Protein AF-A0A7S2PDM2-F1 (afdb_monomer_lite)

InterPro domains:
  IPR005599 GPI mannosyltransferase [PF03901] (1-152)
  IPR005599 GPI mannosyltransferase [PTHR22760] (1-201)

Organism: NCBI:txid267567

Sequence (305 aa):
VVPWNAFRYNSKATNLAEHGLHPRITHALVNMPMMFGPLSLVGYFSCIETRKEYASSSAEACFRRVLCQSTIITGLVVLSCAPHQEPRFILPCIVPLVFLYGQRVVGMDNKQPNLKKRAILTTLWVVFNSILYLFFGWLHQGGLIPSLLHLPLPVNSQEASPEIVIYYKTYMPPTFLIRGRSLENMACNANDERRRVSCERGISLACDNPIIIDLQGSEVDDLLEVLHERLPCHHRNEQSVLLITPAPVMISLSEKNWREYKFLSVHGHRTHVSTEDWPVFNGTFRSFFDQLELVTYHVSCTAEV

Secondary structure (DSSP, 8-state):
-HHHHHHHHHT-HHHHGGG----TTHIIIIIHHHHHTHHHHHHHHHHHSHHHHHTTS-HHHHHHHHHHHHHHHHHHHHHHTSS---GGGGGGGHHHHIIIIIHHHTT--TT---HHHHHHHHHHHHHHHHHHIIIIIIIITTTHHHHHHTSPPTTS-SS---SEEEE-SSPPP-THHHHTHHHHHHTT-TT-GGGGGGTSS---------EEEE-TT--HHHHHHHHHHHS-TTS-----EEEEEEHHHHHHHHHS--SSEEEEEEEEEES---SSSPPP--S-HHHHHHTSEEEEEEEEE-TT-

pLDDT: mean 81.11, std 16.73, range [31.47, 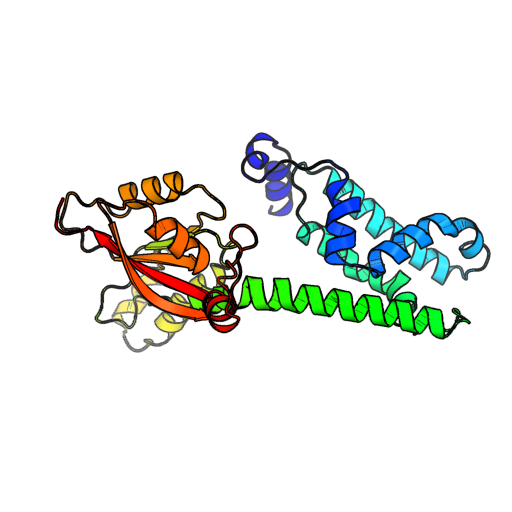97.12]

Structure (mmCIF, N/CA/C/O backbone):
data_AF-A0A7S2PDM2-F1
#
_entry.id   AF-A0A7S2PDM2-F1
#
loop_
_atom_site.group_PDB
_atom_site.id
_atom_site.type_symbol
_atom_site.label_atom_id
_atom_site.label_alt_id
_atom_site.label_comp_id
_atom_site.label_asym_id
_atom_site.label_entity_id
_atom_site.label_seq_id
_atom_site.pdbx_PDB_ins_code
_atom_site.Cartn_x
_atom_site.Cartn_y
_atom_site.Cartn_z
_atom_site.occupancy
_atom_site.B_iso_or_equiv
_atom_site.auth_seq_id
_atom_site.auth_comp_id
_atom_site.auth_asym_id
_atom_site.auth_atom_id
_atom_site.pdbx_PDB_model_num
ATOM 1 N N . VAL A 1 1 ? 9.504 -27.999 3.344 1.00 77.12 1 VAL A N 1
ATOM 2 C CA . VAL A 1 1 ? 10.421 -26.845 3.146 1.00 77.12 1 VAL A CA 1
ATOM 3 C C . VAL A 1 1 ? 9.586 -25.629 2.758 1.00 77.12 1 VAL A C 1
ATOM 5 O O . VAL A 1 1 ? 8.593 -25.810 2.061 1.00 77.12 1 VAL A O 1
ATOM 8 N N . VAL A 1 2 ? 9.943 -24.425 3.216 1.00 78.94 2 VAL A N 1
ATOM 9 C CA . VAL A 1 2 ? 9.121 -23.197 3.108 1.00 78.94 2 VAL A CA 1
ATOM 10 C C . VAL A 1 2 ? 8.567 -22.914 1.695 1.00 78.94 2 VAL A C 1
ATOM 12 O O . VAL A 1 2 ? 7.356 -22.708 1.595 1.00 78.94 2 VAL A O 1
ATOM 15 N N . PRO A 1 3 ? 9.348 -22.995 0.593 1.00 77.38 3 PRO A N 1
ATOM 16 C CA . PRO A 1 3 ? 8.824 -22.705 -0.748 1.00 77.38 3 PRO A CA 1
ATOM 17 C C . PRO A 1 3 ? 7.713 -23.666 -1.195 1.00 77.38 3 PRO A C 1
ATOM 19 O O . PRO A 1 3 ? 6.749 -23.253 -1.831 1.00 77.38 3 PRO A O 1
ATOM 22 N N . TRP A 1 4 ? 7.806 -24.946 -0.816 1.00 80.12 4 TRP A N 1
ATOM 23 C CA . TRP A 1 4 ? 6.785 -25.946 -1.143 1.00 80.12 4 TRP A CA 1
ATOM 24 C C . TRP A 1 4 ? 5.475 -25.704 -0.389 1.00 80.12 4 TRP A C 1
ATOM 26 O O . TRP A 1 4 ? 4.394 -25.842 -0.957 1.00 80.12 4 TRP A O 1
ATOM 36 N N . ASN A 1 5 ? 5.566 -25.296 0.880 1.00 83.12 5 ASN A N 1
ATOM 37 C CA . ASN A 1 5 ? 4.388 -24.970 1.682 1.00 83.12 5 ASN A CA 1
ATOM 38 C C . ASN A 1 5 ? 3.680 -23.730 1.123 1.00 83.12 5 ASN A C 1
ATOM 40 O O . ASN A 1 5 ? 2.460 -23.749 0.972 1.00 83.12 5 ASN A O 1
ATOM 44 N N . ALA A 1 6 ? 4.445 -22.704 0.734 1.00 77.75 6 ALA A N 1
ATOM 45 C CA . ALA A 1 6 ? 3.909 -21.519 0.072 1.00 77.75 6 ALA A CA 1
ATOM 46 C C . ALA A 1 6 ? 3.224 -21.878 -1.257 1.00 77.75 6 ALA A C 1
ATOM 48 O O . ALA A 1 6 ? 2.093 -21.458 -1.488 1.00 77.75 6 ALA A O 1
ATOM 49 N N . PHE A 1 7 ? 3.849 -22.707 -2.100 1.00 77.75 7 PHE A N 1
ATOM 50 C CA . PHE A 1 7 ? 3.245 -23.148 -3.361 1.00 77.75 7 PHE A CA 1
ATOM 51 C C . PHE A 1 7 ? 1.945 -23.937 -3.146 1.00 77.75 7 PHE A C 1
ATOM 53 O O . PHE A 1 7 ? 0.933 -23.643 -3.776 1.00 77.75 7 PHE A O 1
ATOM 60 N N . ARG A 1 8 ? 1.941 -24.917 -2.231 1.00 81.00 8 ARG A N 1
ATOM 61 C CA . ARG A 1 8 ? 0.758 -25.744 -1.937 1.00 81.00 8 ARG A CA 1
ATOM 62 C C . ARG A 1 8 ? -0.394 -24.933 -1.342 1.00 81.00 8 ARG A C 1
ATOM 64 O O . ARG A 1 8 ? -1.549 -25.267 -1.589 1.00 81.00 8 ARG A O 1
ATOM 71 N N . TYR A 1 9 ? -0.083 -23.909 -0.550 1.00 76.25 9 TYR A N 1
ATOM 72 C CA . TYR A 1 9 ? -1.081 -22.990 -0.013 1.00 76.25 9 TYR A CA 1
ATOM 73 C C . TYR A 1 9 ? -1.674 -22.113 -1.124 1.00 76.25 9 TYR A C 1
ATOM 75 O O . TYR A 1 9 ? -2.892 -22.045 -1.256 1.00 76.25 9 TYR A O 1
ATOM 83 N N . ASN A 1 10 ? -0.820 -21.528 -1.974 1.00 71.81 10 ASN A N 1
ATOM 84 C CA . ASN A 1 10 ? -1.229 -20.591 -3.026 1.00 71.81 10 ASN A CA 1
ATOM 85 C C . ASN A 1 10 ? -1.864 -21.242 -4.267 1.00 71.81 10 ASN A C 1
ATOM 87 O O . ASN A 1 10 ? -2.485 -20.551 -5.073 1.00 71.81 10 ASN A O 1
ATOM 91 N N . SER A 1 11 ? -1.731 -22.559 -4.447 1.00 72.62 11 SER A N 1
ATOM 92 C CA . SER A 1 11 ? -2.338 -23.276 -5.577 1.00 72.62 11 SER A CA 1
ATOM 93 C C . SER A 1 11 ? -3.814 -23.628 -5.371 1.00 72.62 11 SER A C 1
ATOM 95 O O . SER A 1 11 ? -4.504 -23.945 -6.341 1.00 72.62 11 SER A O 1
ATOM 97 N N . LYS A 1 12 ? -4.324 -23.561 -4.135 1.00 76.69 12 LYS A N 1
ATOM 98 C CA . LYS A 1 12 ? -5.726 -23.859 -3.818 1.00 76.69 12 LYS A CA 1
ATOM 99 C C . LYS A 1 12 ? -6.563 -22.585 -3.815 1.00 76.69 12 LYS A C 1
ATOM 101 O O . LYS A 1 12 ? -6.450 -21.779 -2.901 1.00 76.69 12 LYS A O 1
ATOM 106 N N . ALA A 1 13 ? -7.464 -22.444 -4.787 1.00 70.75 13 ALA A N 1
ATOM 107 C CA . ALA A 1 13 ? -8.353 -21.283 -4.882 1.00 70.75 13 ALA A CA 1
ATOM 108 C C . ALA A 1 13 ? -9.232 -21.076 -3.631 1.00 70.75 13 ALA A C 1
ATOM 110 O O . ALA A 1 13 ? -9.521 -19.940 -3.281 1.00 70.75 13 ALA A O 1
ATOM 111 N N . THR A 1 14 ? -9.597 -22.149 -2.920 1.00 70.94 14 THR A N 1
ATOM 112 C CA . THR A 1 14 ? -10.371 -22.082 -1.667 1.00 70.94 14 THR A CA 1
ATOM 113 C C . THR A 1 14 ? -9.631 -21.353 -0.549 1.00 70.94 14 THR A C 1
ATOM 115 O O . THR A 1 14 ? -10.259 -20.634 0.207 1.00 70.94 14 THR A O 1
ATOM 118 N N . ASN A 1 15 ? -8.303 -21.486 -0.480 1.00 68.50 15 ASN A N 1
ATOM 119 C CA . ASN A 1 15 ? -7.477 -20.779 0.504 1.00 68.50 15 ASN A CA 1
ATOM 120 C C . ASN A 1 15 ? -7.300 -19.293 0.148 1.00 68.50 15 ASN A C 1
ATOM 122 O O . ASN A 1 15 ? -6.806 -18.516 0.953 1.00 68.50 15 ASN A O 1
ATOM 126 N N . LEU A 1 16 ? -7.594 -18.925 -1.102 1.00 64.25 16 LEU A N 1
ATOM 127 C CA . LEU A 1 16 ? -7.343 -17.598 -1.663 1.00 64.25 16 LEU A CA 1
ATOM 128 C C . LEU A 1 16 ? -8.625 -16.778 -1.799 1.00 64.25 16 LEU A C 1
ATOM 130 O O . LEU A 1 16 ? -8.548 -15.562 -1.921 1.00 64.25 16 LEU A O 1
ATOM 134 N N . ALA A 1 17 ? -9.793 -17.426 -1.766 1.00 61.41 17 ALA A N 1
ATOM 135 C CA . ALA A 1 17 ? -11.084 -16.749 -1.773 1.00 61.41 17 ALA A CA 1
ATOM 136 C C . ALA A 1 17 ? -11.224 -15.774 -0.589 1.00 61.41 17 ALA A C 1
ATOM 138 O O . ALA A 1 17 ? -11.808 -14.711 -0.759 1.00 61.41 17 ALA A O 1
ATOM 139 N N . GLU A 1 18 ? -10.605 -16.088 0.553 1.00 59.66 18 GLU A N 1
ATOM 140 C CA . GLU A 1 18 ? -10.541 -15.225 1.744 1.00 59.66 18 GLU A CA 1
ATOM 141 C C . GLU A 1 18 ? -9.656 -13.976 1.556 1.00 59.66 18 GLU A C 1
ATOM 143 O O . GLU A 1 18 ? -9.773 -13.022 2.314 1.00 59.66 18 GLU A O 1
ATOM 148 N N . HIS A 1 19 ? -8.782 -13.951 0.542 1.00 59.25 19 HIS A N 1
ATOM 149 C CA . HIS A 1 19 ? -7.823 -12.862 0.299 1.00 59.25 19 HIS A CA 1
ATOM 150 C C . HIS A 1 19 ? -8.114 -12.044 -0.973 1.00 59.25 19 HIS A C 1
ATOM 152 O O . HIS A 1 19 ? -7.389 -11.097 -1.276 1.00 59.25 19 HIS A O 1
ATOM 158 N N . GLY A 1 20 ? -9.180 -12.387 -1.702 1.00 65.81 20 GLY A N 1
ATOM 159 C CA . GLY A 1 20 ? -9.563 -11.750 -2.960 1.00 65.81 20 GLY A CA 1
ATOM 160 C C . GLY A 1 20 ? -8.978 -12.443 -4.196 1.00 65.81 20 GLY A C 1
ATOM 161 O O . GLY A 1 20 ? -7.827 -12.875 -4.240 1.00 65.81 20 GLY A O 1
ATOM 162 N N . LEU A 1 21 ? -9.795 -12.561 -5.245 1.00 77.31 21 LEU A N 1
ATOM 163 C CA . LEU A 1 21 ? -9.381 -13.110 -6.537 1.00 77.31 21 LEU A CA 1
ATOM 164 C C . LEU A 1 21 ? -9.158 -11.975 -7.532 1.00 77.31 21 LEU A C 1
ATOM 166 O O . LEU A 1 21 ? -10.031 -11.129 -7.728 1.00 77.31 21 LEU A O 1
ATOM 170 N N . HIS A 1 22 ? -8.013 -11.991 -8.211 1.00 81.75 22 HIS A N 1
ATOM 171 C CA . HIS A 1 22 ? -7.662 -10.954 -9.173 1.00 81.75 22 HIS A CA 1
ATOM 172 C C . HIS A 1 22 ? -7.564 -11.499 -10.604 1.00 81.75 22 HIS A C 1
ATOM 174 O O . HIS A 1 22 ? -7.130 -12.637 -10.822 1.00 81.75 22 HIS A O 1
ATOM 180 N N . PRO A 1 23 ? -7.915 -10.686 -11.619 1.00 89.75 23 PRO A N 1
ATOM 181 C CA . PRO A 1 23 ? -7.590 -10.994 -13.003 1.00 89.75 23 PRO A CA 1
ATOM 182 C C . PRO A 1 23 ? -6.094 -11.276 -13.176 1.00 89.75 23 PRO A C 1
ATOM 184 O O . PRO A 1 23 ? -5.246 -10.622 -12.576 1.00 89.75 23 PRO A O 1
ATOM 187 N N . ARG A 1 24 ? -5.746 -12.200 -14.079 1.00 88.88 24 ARG A N 1
ATOM 188 C CA . ARG A 1 24 ? -4.346 -12.612 -14.308 1.00 88.88 24 ARG A CA 1
ATOM 189 C C . ARG A 1 24 ? -3.427 -11.479 -14.772 1.00 88.88 24 ARG A C 1
ATOM 191 O O . ARG A 1 24 ? -2.213 -11.613 -14.711 1.00 88.88 24 ARG A O 1
ATOM 198 N N . ILE A 1 25 ? -4.009 -10.377 -15.228 1.00 92.50 25 ILE A N 1
ATOM 199 C CA . ILE A 1 25 ? -3.320 -9.190 -15.729 1.00 92.50 25 ILE A CA 1
ATOM 200 C C . ILE A 1 25 ? -3.015 -8.155 -14.636 1.00 92.50 25 ILE A C 1
ATOM 202 O O . ILE A 1 25 ? -2.319 -7.184 -14.932 1.00 92.50 25 ILE A O 1
ATOM 206 N N . THR A 1 26 ? -3.498 -8.332 -13.399 1.00 94.56 26 THR A N 1
ATOM 207 C CA . THR A 1 26 ? -3.372 -7.332 -12.321 1.00 94.56 26 THR A CA 1
ATOM 208 C C . THR A 1 26 ? -1.914 -7.003 -12.012 1.00 94.56 26 THR A C 1
ATOM 210 O O . THR A 1 26 ? -1.569 -5.824 -11.930 1.00 94.56 26 THR A O 1
ATOM 213 N N . HIS A 1 27 ? -1.017 -7.992 -11.964 1.00 95.00 27 HIS A N 1
ATOM 214 C CA . HIS A 1 27 ? 0.415 -7.731 -11.805 1.00 95.00 27 HIS A CA 1
ATOM 215 C C . HIS A 1 27 ? 0.970 -6.778 -12.872 1.00 95.00 27 HIS A C 1
ATOM 217 O O . HIS A 1 27 ? 1.706 -5.849 -12.544 1.00 95.00 27 HIS A O 1
ATOM 223 N N . ALA A 1 28 ? 0.610 -6.986 -14.140 1.00 94.31 28 ALA A N 1
ATOM 224 C CA . ALA A 1 28 ? 1.128 -6.198 -15.253 1.00 94.31 28 ALA A CA 1
ATOM 225 C C . ALA A 1 28 ? 0.461 -4.816 -15.364 1.00 94.31 28 ALA A C 1
ATOM 227 O O . ALA A 1 28 ? 1.141 -3.819 -15.594 1.00 94.31 28 ALA A O 1
ATOM 228 N N . LEU A 1 29 ? -0.8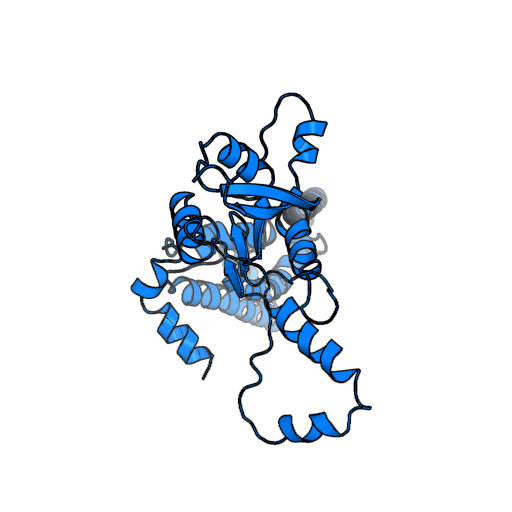60 -4.728 -15.213 1.00 95.12 29 LEU A N 1
ATOM 229 C CA . LEU A 1 29 ? -1.593 -3.490 -15.503 1.00 95.12 29 LEU A CA 1
ATOM 230 C C . LEU A 1 29 ? -1.838 -2.609 -14.280 1.00 95.12 29 LEU A C 1
ATOM 232 O O . LEU A 1 29 ? -1.995 -1.404 -14.443 1.00 95.12 29 LEU A O 1
ATOM 236 N N . VAL A 1 30 ? -1.853 -3.182 -13.077 1.00 95.00 30 VAL A N 1
ATOM 237 C CA . VAL A 1 30 ? -2.140 -2.448 -11.836 1.00 95.00 30 VAL A CA 1
ATOM 238 C C . VAL A 1 30 ? -0.889 -2.380 -10.971 1.00 95.00 30 VAL A C 1
ATOM 240 O O . VAL A 1 30 ? -0.373 -1.293 -10.712 1.00 95.00 30 VAL A O 1
ATOM 243 N N . ASN A 1 31 ? -0.338 -3.533 -10.585 1.00 95.69 31 ASN A N 1
ATOM 244 C CA . ASN A 1 31 ? 0.719 -3.567 -9.577 1.00 95.69 31 ASN A CA 1
ATOM 245 C C . ASN A 1 31 ? 2.033 -2.976 -10.107 1.00 95.69 31 ASN A C 1
ATOM 247 O O . ASN A 1 31 ? 2.670 -2.204 -9.400 1.00 95.69 31 ASN A O 1
ATOM 251 N N . MET A 1 32 ? 2.443 -3.281 -11.342 1.00 95.94 32 MET A N 1
ATOM 252 C CA . MET A 1 32 ? 3.679 -2.738 -11.930 1.00 95.94 32 MET A CA 1
ATOM 253 C C . MET A 1 32 ? 3.660 -1.199 -12.048 1.00 95.94 32 MET A C 1
ATOM 255 O O . MET A 1 32 ? 4.605 -0.572 -11.557 1.00 95.94 32 MET A O 1
ATOM 259 N N . PRO A 1 33 ? 2.616 -0.559 -12.623 1.00 95.38 33 PRO A N 1
ATOM 260 C CA . PRO A 1 33 ? 2.487 0.898 -12.602 1.00 95.38 33 PRO A CA 1
ATOM 261 C C . PRO A 1 33 ? 2.405 1.483 -11.198 1.00 95.38 33 PRO A C 1
ATOM 263 O O . PRO A 1 33 ? 3.036 2.504 -10.942 1.00 95.38 33 PRO A O 1
ATOM 266 N N . MET A 1 34 ? 1.685 0.836 -10.281 1.00 94.44 34 MET A N 1
ATOM 267 C CA . MET A 1 34 ? 1.567 1.315 -8.905 1.00 94.44 34 MET A CA 1
ATOM 268 C C . MET A 1 34 ? 2.901 1.256 -8.151 1.00 94.44 34 MET A C 1
ATOM 270 O O . MET A 1 34 ? 3.241 2.199 -7.451 1.00 94.44 34 MET A O 1
ATOM 274 N N . MET A 1 35 ? 3.684 0.187 -8.310 1.00 94.38 35 MET A N 1
ATOM 275 C CA . MET A 1 35 ? 4.944 0.002 -7.582 1.00 94.38 35 MET A CA 1
ATOM 276 C C . MET A 1 35 ? 6.106 0.797 -8.181 1.00 94.38 35 MET A C 1
ATOM 278 O O . MET A 1 35 ? 6.982 1.250 -7.449 1.00 94.38 35 MET A O 1
ATOM 282 N N . PHE A 1 36 ? 6.154 0.943 -9.510 1.00 95.31 36 PHE A N 1
ATOM 283 C CA . PHE A 1 36 ? 7.335 1.477 -10.201 1.00 95.31 36 PHE A CA 1
ATOM 284 C C . PHE A 1 36 ? 7.053 2.732 -11.040 1.00 95.31 36 PHE A C 1
ATOM 286 O O . PHE A 1 36 ? 7.987 3.333 -11.580 1.00 95.31 36 PHE A O 1
ATOM 293 N N . GLY A 1 37 ? 5.793 3.152 -11.171 1.00 94.88 37 GLY A N 1
ATOM 294 C CA . GLY A 1 37 ? 5.412 4.413 -11.806 1.00 94.88 37 GLY A CA 1
ATOM 295 C C . GLY A 1 37 ? 5.974 4.571 -13.221 1.00 94.88 37 GLY A C 1
ATOM 296 O O . GLY A 1 37 ? 5.948 3.611 -14.002 1.00 94.88 37 GLY A O 1
ATOM 297 N N . PRO A 1 38 ? 6.548 5.743 -13.563 1.00 93.62 38 PRO A N 1
ATOM 298 C CA . PRO A 1 38 ? 7.142 5.989 -14.879 1.00 93.62 38 PRO A CA 1
ATOM 299 C C . PRO A 1 38 ? 8.202 4.962 -15.306 1.00 93.62 38 PRO A C 1
ATOM 301 O O . PRO A 1 38 ? 8.365 4.724 -16.503 1.00 93.62 38 PRO A O 1
ATOM 304 N N . LEU A 1 39 ? 8.896 4.313 -14.360 1.00 94.75 39 LEU A N 1
ATOM 305 C CA . LEU A 1 39 ? 9.898 3.290 -14.670 1.00 94.75 39 LEU A CA 1
ATOM 306 C C . LEU A 1 39 ? 9.273 2.054 -15.333 1.00 94.75 39 LEU A C 1
ATOM 308 O O . LEU A 1 39 ? 9.843 1.526 -16.289 1.00 94.75 39 LEU A O 1
ATOM 312 N N . SER A 1 40 ? 8.090 1.625 -14.877 1.00 95.06 40 SER A N 1
ATOM 313 C CA . SER A 1 40 ? 7.360 0.511 -15.506 1.00 95.06 40 SER A CA 1
ATOM 314 C C . SER A 1 40 ? 6.937 0.846 -16.937 1.00 95.06 40 SER A C 1
ATOM 316 O O . SER A 1 40 ? 7.124 0.033 -17.841 1.00 95.06 40 SER A O 1
ATOM 318 N N . LEU A 1 41 ? 6.456 2.075 -17.163 1.00 93.69 41 LEU A N 1
ATOM 319 C CA . LEU A 1 41 ? 6.000 2.540 -18.472 1.00 93.69 41 LEU A CA 1
ATOM 320 C C . LEU A 1 41 ? 7.153 2.583 -19.476 1.00 93.69 41 LEU A C 1
ATOM 322 O O . LEU A 1 41 ? 7.025 2.057 -20.580 1.00 93.69 41 LEU A O 1
ATOM 326 N N . VAL A 1 42 ? 8.309 3.133 -19.083 1.00 92.06 42 VAL A N 1
ATOM 327 C CA . VAL A 1 42 ? 9.522 3.101 -19.919 1.00 92.06 42 VAL A CA 1
ATOM 328 C C . VAL A 1 42 ? 9.923 1.662 -20.243 1.00 92.06 42 VAL A C 1
ATOM 330 O O . VAL A 1 42 ? 10.329 1.389 -21.375 1.00 92.06 42 VAL A O 1
ATOM 333 N N . GLY A 1 43 ? 9.775 0.738 -19.290 1.00 92.06 43 GLY A N 1
ATOM 334 C CA . GLY A 1 43 ? 9.991 -0.686 -19.524 1.00 92.06 43 GLY A CA 1
ATOM 335 C C . GLY A 1 43 ? 9.061 -1.264 -20.592 1.00 92.06 43 GLY A C 1
ATOM 336 O O . GLY A 1 43 ? 9.539 -1.930 -21.510 1.00 92.06 43 GLY A O 1
ATOM 337 N N . TYR A 1 44 ? 7.763 -0.954 -20.535 1.00 92.56 44 TYR A N 1
ATOM 338 C CA . TYR A 1 44 ? 6.782 -1.398 -21.531 1.00 92.56 44 TYR A CA 1
ATOM 339 C C . TYR A 1 44 ? 7.071 -0.855 -22.927 1.00 92.56 44 TYR A C 1
ATOM 341 O O . TYR A 1 44 ? 7.132 -1.634 -23.880 1.00 92.56 44 TYR A O 1
ATOM 349 N N . PHE A 1 45 ? 7.339 0.445 -23.052 1.00 89.44 45 PHE A N 1
ATOM 350 C CA . PHE A 1 45 ? 7.705 1.039 -24.339 1.00 89.44 45 PHE A CA 1
ATOM 351 C C . PHE A 1 45 ? 9.007 0.444 -24.889 1.00 89.44 45 PHE A C 1
ATOM 353 O O . PHE A 1 45 ? 9.083 0.091 -26.066 1.00 89.44 45 PHE A O 1
ATOM 360 N N . SER A 1 46 ? 10.004 0.230 -24.026 1.00 85.25 46 SER A N 1
ATOM 361 C CA . SER A 1 46 ? 11.289 -0.347 -24.434 1.00 85.25 46 SER A CA 1
ATOM 362 C C . SER A 1 46 ? 11.159 -1.793 -24.921 1.00 85.25 46 SER A C 1
ATOM 364 O O . SER A 1 46 ? 11.905 -2.190 -25.813 1.00 85.25 46 SER A O 1
ATOM 366 N N . CYS A 1 47 ? 10.219 -2.579 -24.383 1.00 82.56 47 CYS A N 1
ATOM 367 C CA . CYS A 1 47 ? 9.926 -3.925 -24.883 1.00 82.56 47 CYS A CA 1
ATOM 368 C C . CYS A 1 47 ? 9.366 -3.902 -26.316 1.00 82.56 47 CYS A C 1
ATOM 370 O O . CYS A 1 47 ? 9.711 -4.775 -27.111 1.00 82.56 47 CYS A O 1
ATOM 372 N N . ILE A 1 48 ? 8.570 -2.888 -26.671 1.00 81.38 48 ILE A N 1
ATOM 373 C CA . ILE A 1 48 ? 7.971 -2.730 -28.008 1.00 81.38 48 ILE A CA 1
ATOM 374 C C . ILE A 1 48 ? 9.017 -2.261 -29.039 1.00 81.38 48 ILE A C 1
ATOM 376 O O . ILE A 1 48 ? 9.028 -2.727 -30.178 1.00 81.38 48 ILE A O 1
ATOM 380 N N . GLU A 1 49 ? 9.942 -1.385 -28.642 1.00 74.12 49 GLU A N 1
ATOM 381 C CA . GLU A 1 49 ? 10.949 -0.775 -29.532 1.00 74.12 49 GLU A CA 1
ATOM 382 C C . GLU A 1 49 ? 12.187 -1.657 -29.805 1.00 74.12 49 GLU A C 1
ATOM 384 O O . GLU A 1 49 ? 13.064 -1.296 -30.599 1.00 74.12 49 GLU A O 1
ATOM 389 N N . THR A 1 50 ? 12.259 -2.837 -29.181 1.00 64.81 50 THR A N 1
ATOM 390 C CA . THR A 1 50 ? 13.448 -3.704 -29.097 1.00 64.81 50 THR A CA 1
ATOM 391 C C . THR A 1 50 ? 14.161 -3.969 -30.429 1.00 64.81 50 THR A C 1
ATOM 393 O O . THR A 1 50 ? 15.393 -3.990 -30.456 1.00 64.81 50 THR A O 1
ATOM 396 N N . ARG A 1 51 ? 13.451 -4.109 -31.557 1.00 58.81 51 ARG A N 1
ATOM 397 C CA . ARG A 1 51 ? 14.037 -4.576 -32.834 1.00 58.81 51 ARG A CA 1
ATOM 398 C C . ARG A 1 51 ? 15.242 -3.765 -33.342 1.00 58.81 51 ARG A C 1
ATOM 400 O O . ARG A 1 51 ? 16.142 -4.354 -33.932 1.00 58.81 51 ARG A O 1
ATOM 407 N N . LYS A 1 52 ? 15.294 -2.446 -33.119 1.00 58.19 52 LYS A N 1
ATOM 408 C CA . LYS A 1 52 ? 16.401 -1.587 -33.606 1.00 58.19 52 LYS A CA 1
ATOM 409 C C . LYS A 1 52 ? 17.606 -1.548 -32.659 1.00 58.19 52 LYS A C 1
ATOM 411 O O . LYS A 1 52 ? 18.736 -1.319 -33.088 1.00 58.19 52 LYS A O 1
ATOM 416 N N . GLU A 1 53 ? 17.373 -1.777 -31.372 1.00 61.97 53 GLU A N 1
ATOM 417 C CA . GLU A 1 53 ? 18.399 -1.655 -30.334 1.00 61.97 53 GLU A CA 1
ATOM 418 C C . GLU A 1 53 ? 19.283 -2.901 -30.226 1.00 61.97 53 GLU A C 1
ATOM 420 O O . GLU A 1 53 ? 20.478 -2.780 -29.974 1.00 61.97 53 GLU A O 1
ATOM 425 N N . TYR A 1 54 ? 18.728 -4.090 -30.484 1.00 65.31 54 TYR A N 1
ATOM 426 C CA . TYR A 1 54 ? 19.502 -5.336 -30.490 1.00 65.31 54 TYR A CA 1
ATOM 427 C C . TYR A 1 54 ? 20.589 -5.341 -31.568 1.00 65.31 54 TYR A C 1
ATOM 429 O O . TYR A 1 54 ? 21.725 -5.720 -31.293 1.00 65.31 54 TYR A O 1
ATOM 437 N N . ALA A 1 55 ? 20.262 -4.848 -32.763 1.00 60.69 55 ALA A N 1
ATOM 438 C CA . ALA A 1 55 ? 21.160 -4.841 -33.917 1.00 60.69 55 ALA A CA 1
ATOM 439 C C . ALA A 1 55 ? 22.350 -3.869 -33.788 1.00 60.69 55 ALA A C 1
ATOM 441 O O . ALA A 1 55 ? 23.313 -3.986 -34.537 1.00 60.69 55 ALA A O 1
ATOM 442 N N . SER A 1 56 ? 22.291 -2.909 -32.859 1.00 62.34 56 SER A N 1
ATOM 443 C CA . SER A 1 56 ? 23.299 -1.848 -32.687 1.00 62.34 56 SER A CA 1
ATOM 444 C C . SER A 1 56 ? 24.063 -1.935 -31.359 1.00 62.34 56 SER A C 1
ATOM 446 O O . SER A 1 56 ? 24.833 -1.035 -31.020 1.00 62.34 56 SER A O 1
ATOM 448 N N . SER A 1 57 ? 23.848 -3.005 -30.588 1.00 74.94 57 SER A N 1
ATOM 449 C CA . SER A 1 57 ? 24.397 -3.171 -29.238 1.00 74.94 57 SER A CA 1
ATOM 450 C C . SER A 1 57 ? 25.602 -4.114 -29.199 1.00 74.94 57 SER A C 1
ATOM 452 O O . SER A 1 57 ? 25.692 -5.055 -29.983 1.00 74.94 57 SER A O 1
ATOM 454 N N . SER A 1 58 ? 26.531 -3.881 -28.264 1.00 84.56 58 SER A N 1
ATOM 455 C CA . SER A 1 58 ? 27.600 -4.844 -27.977 1.00 84.56 58 SER A CA 1
ATOM 456 C C . SER A 1 58 ? 27.018 -6.152 -27.428 1.00 84.56 58 SER A C 1
ATOM 458 O O . SER A 1 58 ? 25.948 -6.153 -26.814 1.00 84.56 58 SER A O 1
ATOM 460 N N . ALA A 1 59 ? 27.739 -7.265 -27.596 1.00 85.56 59 ALA A N 1
ATOM 461 C CA . ALA A 1 59 ? 27.308 -8.576 -27.103 1.00 85.56 59 ALA A CA 1
ATOM 462 C C . ALA A 1 59 ? 26.990 -8.566 -25.593 1.00 85.56 59 ALA A C 1
ATOM 464 O O . ALA A 1 59 ? 25.983 -9.125 -25.169 1.00 85.56 59 ALA A O 1
ATOM 465 N N . GLU A 1 60 ? 27.791 -7.857 -24.793 1.00 85.81 60 GLU A N 1
ATOM 466 C CA . GLU A 1 60 ? 27.572 -7.695 -23.350 1.00 85.81 60 GLU A CA 1
ATOM 467 C C . GLU A 1 60 ? 26.283 -6.916 -23.036 1.00 85.81 60 GLU A C 1
ATOM 469 O O . GLU A 1 60 ? 25.483 -7.328 -22.194 1.00 85.81 60 GLU A O 1
ATOM 474 N N . ALA A 1 61 ? 26.037 -5.803 -23.739 1.00 84.44 61 ALA A N 1
ATOM 475 C CA . ALA A 1 61 ? 24.830 -5.002 -23.547 1.00 84.44 61 ALA A CA 1
ATOM 476 C C . ALA A 1 61 ? 23.566 -5.768 -23.970 1.00 84.44 61 ALA A C 1
ATOM 478 O O . ALA A 1 61 ? 22.535 -5.671 -23.297 1.00 84.44 61 ALA A O 1
ATOM 479 N N . CYS A 1 62 ? 23.664 -6.550 -25.047 1.00 86.50 62 CYS A N 1
ATOM 480 C CA . CYS A 1 62 ? 22.621 -7.462 -25.499 1.00 86.50 62 CYS A CA 1
ATOM 481 C C . CYS A 1 62 ? 22.329 -8.531 -24.437 1.00 86.50 62 CYS A C 1
ATOM 483 O O . CYS A 1 62 ? 21.185 -8.649 -23.994 1.00 86.50 62 CYS A O 1
ATOM 485 N N . PHE A 1 63 ? 23.357 -9.242 -23.958 1.00 89.44 63 PHE A N 1
ATOM 486 C CA . PHE A 1 63 ? 23.217 -10.280 -22.934 1.00 89.44 63 PHE A CA 1
ATOM 487 C C . PHE A 1 63 ? 22.559 -9.740 -21.662 1.00 89.44 63 PHE A C 1
ATOM 489 O O . PHE A 1 63 ? 21.559 -10.290 -21.199 1.00 89.44 63 PHE A O 1
ATOM 496 N N . ARG A 1 64 ? 23.055 -8.609 -21.143 1.00 88.50 64 ARG A N 1
ATOM 497 C CA . ARG A 1 64 ? 22.477 -7.930 -19.976 1.00 88.50 64 ARG A CA 1
ATOM 498 C C . ARG A 1 64 ? 20.995 -7.620 -20.180 1.00 88.50 64 ARG A C 1
ATOM 500 O O . ARG A 1 64 ? 20.189 -7.850 -19.281 1.00 88.50 64 ARG A O 1
ATOM 507 N N . ARG A 1 65 ? 20.626 -7.100 -21.356 1.00 89.69 65 ARG A N 1
ATOM 508 C CA . ARG A 1 65 ? 19.233 -6.776 -21.672 1.00 89.69 65 ARG A CA 1
ATOM 509 C C . ARG A 1 65 ? 18.354 -8.022 -21.707 1.00 89.69 65 ARG A C 1
ATOM 511 O O . ARG A 1 65 ? 17.314 -8.015 -21.055 1.00 89.69 65 ARG A O 1
ATOM 518 N N . VAL A 1 66 ? 18.772 -9.072 -22.414 1.00 90.06 66 VAL A N 1
ATOM 519 C CA . VAL A 1 66 ? 18.027 -10.342 -22.491 1.00 90.06 66 VAL A CA 1
ATOM 520 C C . VAL A 1 66 ? 17.843 -10.939 -21.102 1.00 90.06 66 VAL A C 1
ATOM 522 O O . VAL A 1 66 ? 16.726 -11.303 -20.741 1.00 90.06 66 VAL A O 1
ATOM 525 N N . LEU A 1 67 ? 18.905 -10.988 -20.298 1.00 93.25 67 LEU A N 1
ATOM 526 C CA . LEU A 1 67 ? 18.852 -11.532 -18.947 1.00 93.25 67 LEU A CA 1
ATOM 527 C C . LEU A 1 67 ? 17.863 -10.750 -18.073 1.00 93.25 67 LEU A C 1
ATOM 529 O O . LEU A 1 67 ? 16.922 -11.328 -17.545 1.00 93.25 67 LEU A O 1
ATOM 533 N N . CYS A 1 68 ? 18.003 -9.428 -17.965 1.00 94.25 68 CYS A N 1
ATOM 534 C CA . CYS A 1 68 ? 17.115 -8.635 -17.114 1.00 94.25 68 CYS A CA 1
ATOM 535 C C . CYS A 1 68 ? 15.659 -8.621 -17.616 1.00 94.25 68 CYS A C 1
ATOM 537 O O . CYS A 1 68 ? 14.743 -8.719 -16.801 1.00 94.25 68 CYS A O 1
ATOM 539 N N . GLN A 1 69 ? 15.423 -8.537 -18.932 1.00 92.31 69 GLN A N 1
ATOM 540 C CA . GLN A 1 69 ? 14.065 -8.586 -19.490 1.00 92.31 69 GLN A CA 1
ATOM 541 C C . GLN A 1 69 ? 13.423 -9.962 -19.297 1.00 92.31 69 GLN A C 1
ATOM 543 O O . GLN A 1 69 ? 12.264 -10.030 -18.895 1.00 92.31 69 GLN A O 1
ATOM 548 N N . SER A 1 70 ? 14.164 -11.050 -19.528 1.00 92.31 70 SER A N 1
ATOM 549 C CA . SER A 1 70 ? 13.657 -12.407 -19.293 1.00 92.31 70 SER A CA 1
ATOM 550 C C . SER A 1 70 ? 13.350 -12.647 -17.816 1.00 92.31 70 SER A C 1
ATOM 552 O O . SER A 1 70 ? 12.305 -13.226 -17.526 1.00 92.31 70 SER A O 1
ATOM 554 N N . THR A 1 71 ? 14.157 -12.127 -16.884 1.00 94.06 71 THR A N 1
ATOM 555 C CA . THR A 1 71 ? 13.857 -12.164 -15.442 1.00 94.06 71 THR A CA 1
ATOM 556 C C . THR A 1 71 ? 12.547 -11.445 -15.115 1.00 94.06 71 THR A C 1
ATOM 558 O O . THR A 1 71 ? 11.708 -12.013 -14.417 1.00 94.06 71 THR A O 1
ATOM 561 N N . ILE A 1 72 ? 12.332 -10.232 -15.641 1.00 94.56 72 ILE A N 1
ATOM 562 C CA . ILE A 1 72 ? 11.090 -9.469 -15.410 1.00 94.56 72 ILE A CA 1
ATOM 563 C C . ILE A 1 72 ? 9.884 -10.212 -15.997 1.00 94.56 72 ILE A C 1
ATOM 565 O O . ILE A 1 72 ? 8.899 -10.433 -15.298 1.00 94.56 72 ILE A O 1
ATOM 569 N N . ILE A 1 73 ? 9.956 -10.617 -17.269 1.00 93.50 73 ILE A N 1
ATOM 570 C CA . ILE A 1 73 ? 8.837 -11.259 -17.974 1.00 93.50 73 ILE A CA 1
ATOM 571 C C . ILE A 1 73 ? 8.502 -12.604 -17.330 1.00 93.50 73 ILE A C 1
ATOM 573 O O . ILE A 1 73 ? 7.340 -12.861 -17.025 1.00 93.50 73 ILE A O 1
ATOM 577 N N . THR A 1 74 ? 9.505 -13.446 -17.077 1.00 93.94 74 THR A N 1
ATOM 578 C CA . THR A 1 74 ? 9.293 -14.766 -16.466 1.00 93.94 74 THR A CA 1
ATOM 579 C C . THR A 1 74 ? 8.743 -14.624 -15.052 1.00 93.94 74 THR A C 1
ATOM 581 O O . THR A 1 74 ? 7.772 -15.297 -14.716 1.00 93.94 74 THR A O 1
ATOM 584 N N . GLY A 1 75 ? 9.301 -13.715 -14.245 1.00 92.50 75 GLY A N 1
ATOM 585 C CA . GLY A 1 75 ? 8.802 -13.429 -12.901 1.00 92.50 75 GLY A CA 1
ATOM 586 C C . GLY A 1 75 ? 7.343 -12.979 -12.916 1.00 92.50 75 GLY A C 1
ATOM 587 O O . GLY A 1 75 ? 6.522 -13.551 -12.202 1.00 92.50 75 GLY A O 1
ATOM 588 N N . LEU A 1 76 ? 6.990 -12.026 -13.785 1.00 93.75 76 LEU A N 1
ATOM 589 C CA . LEU A 1 76 ? 5.610 -11.562 -13.931 1.00 93.75 76 LEU A CA 1
ATOM 590 C C . LEU A 1 76 ? 4.669 -12.679 -14.379 1.00 93.75 76 LEU A C 1
ATOM 592 O O . LEU A 1 76 ? 3.607 -12.827 -13.782 1.00 93.75 76 LEU A O 1
ATOM 596 N N . VAL A 1 77 ? 5.034 -13.477 -15.385 1.00 93.00 77 VAL A N 1
ATOM 597 C CA . VAL A 1 77 ? 4.186 -14.573 -15.883 1.00 93.00 77 VAL A CA 1
ATOM 598 C C . VAL A 1 77 ? 3.962 -15.621 -14.795 1.00 93.00 77 VAL A C 1
ATOM 600 O O . VAL A 1 77 ? 2.816 -15.950 -14.497 1.00 93.00 77 VAL A O 1
ATOM 603 N N . VAL A 1 78 ? 5.033 -16.100 -14.157 1.00 91.50 78 VAL A N 1
ATOM 604 C CA . VAL A 1 78 ? 4.950 -17.145 -13.127 1.00 91.50 78 VAL A CA 1
ATOM 605 C C . VAL A 1 78 ? 4.155 -16.663 -11.914 1.00 91.50 78 VAL A C 1
ATOM 607 O O . VAL A 1 78 ? 3.269 -17.378 -11.450 1.00 91.50 78 VAL A O 1
ATOM 610 N N . LEU A 1 79 ? 4.412 -15.447 -11.423 1.00 90.44 79 LEU A N 1
ATOM 611 C CA . LEU A 1 79 ? 3.670 -14.892 -10.287 1.00 90.44 79 LEU A CA 1
ATOM 612 C C . LEU A 1 79 ? 2.208 -14.598 -10.645 1.00 90.44 79 LEU A C 1
ATOM 614 O O . LEU A 1 79 ? 1.329 -14.749 -9.803 1.00 90.44 79 LEU A O 1
ATOM 618 N N . SER A 1 80 ? 1.913 -14.237 -11.895 1.00 91.38 80 SER A N 1
ATOM 619 C CA . SER A 1 80 ? 0.536 -13.997 -12.350 1.00 91.38 80 SER A CA 1
ATOM 620 C C . SER A 1 80 ? -0.303 -15.272 -12.472 1.00 91.38 80 SER A C 1
ATOM 622 O O . SER A 1 80 ? -1.534 -15.205 -12.445 1.00 91.38 80 SER A O 1
ATOM 624 N N . CYS A 1 81 ? 0.332 -16.445 -12.540 1.00 87.12 81 CYS A N 1
ATOM 625 C CA . CYS A 1 81 ? -0.354 -17.734 -12.447 1.00 87.12 81 CYS A CA 1
ATOM 626 C C . CYS A 1 81 ? -0.943 -18.006 -11.051 1.00 87.12 81 CYS A C 1
ATOM 628 O O . CYS A 1 81 ? -1.812 -18.875 -10.927 1.00 87.12 81 CYS A O 1
ATOM 630 N N . ALA A 1 82 ? -0.564 -17.254 -10.011 1.00 84.12 82 ALA A N 1
ATOM 631 C CA . ALA A 1 82 ? -1.254 -17.277 -8.721 1.00 84.12 82 ALA A CA 1
ATOM 632 C C . ALA A 1 82 ? -2.572 -16.468 -8.797 1.00 84.12 82 ALA A C 1
ATOM 634 O O . ALA A 1 82 ? -2.578 -15.385 -9.392 1.00 84.12 82 ALA A O 1
ATOM 635 N N . PRO A 1 83 ? -3.714 -16.999 -8.302 1.00 82.19 83 PRO A N 1
ATOM 636 C CA . PRO A 1 83 ? -4.993 -16.272 -8.314 1.00 82.19 83 PRO A CA 1
ATOM 637 C C . PRO A 1 83 ? -4.964 -15.001 -7.457 1.00 82.19 83 PRO A C 1
ATOM 639 O O . PRO A 1 83 ? -5.617 -14.015 -7.792 1.00 82.19 83 PRO A O 1
ATOM 642 N N . HIS A 1 84 ? -4.178 -15.038 -6.380 1.00 83.75 84 HIS A N 1
ATOM 643 C CA . HIS A 1 84 ? -3.932 -13.915 -5.489 1.00 83.75 84 HIS A CA 1
ATOM 644 C C . HIS A 1 84 ? -2.723 -13.125 -5.981 1.00 83.75 84 HIS A C 1
ATOM 646 O O . HIS A 1 84 ? -1.655 -13.699 -6.212 1.00 83.75 84 HIS A O 1
ATOM 652 N N . GLN A 1 85 ? -2.896 -11.821 -6.179 1.00 88.25 85 GLN A N 1
ATOM 653 C CA . GLN A 1 85 ? -1.915 -10.960 -6.841 1.00 88.25 85 GLN A CA 1
ATOM 654 C C . GLN A 1 85 ? -1.678 -9.684 -6.042 1.00 88.25 85 GLN A C 1
ATOM 656 O O . GLN A 1 85 ? -2.282 -8.644 -6.300 1.00 88.25 85 GLN A O 1
ATOM 661 N N . GLU A 1 86 ? -0.740 -9.744 -5.106 1.00 88.56 86 GLU A N 1
ATOM 662 C CA . GLU A 1 86 ? -0.371 -8.584 -4.306 1.00 88.56 86 GLU A CA 1
ATOM 663 C C . GLU A 1 86 ? 0.807 -7.808 -4.916 1.00 88.56 86 GLU A C 1
ATOM 665 O O . GLU A 1 86 ? 1.753 -8.403 -5.446 1.00 88.56 86 GLU A O 1
ATOM 670 N N . PRO A 1 87 ? 0.839 -6.473 -4.771 1.00 91.62 87 PRO A N 1
ATOM 671 C CA . PRO A 1 87 ? 1.923 -5.645 -5.303 1.00 91.62 87 PRO A CA 1
ATOM 672 C C . PRO A 1 87 ? 3.310 -6.006 -4.762 1.00 91.62 87 PRO A C 1
ATOM 674 O O . PRO A 1 87 ? 4.307 -5.898 -5.473 1.00 91.62 87 PRO A O 1
ATOM 677 N N . ARG A 1 88 ? 3.397 -6.491 -3.518 1.00 91.12 88 ARG A N 1
ATOM 678 C CA . ARG A 1 88 ? 4.680 -6.883 -2.914 1.00 91.12 88 ARG A CA 1
ATOM 679 C C . ARG A 1 88 ? 5.335 -8.080 -3.606 1.00 91.12 88 ARG A C 1
ATOM 681 O O . ARG A 1 88 ? 6.557 -8.193 -3.569 1.00 91.12 88 ARG A O 1
ATOM 688 N N . PHE A 1 89 ? 4.568 -8.946 -4.275 1.00 91.44 89 PHE A N 1
ATOM 689 C CA . PHE A 1 89 ? 5.125 -10.119 -4.960 1.00 91.44 89 PHE A CA 1
ATOM 690 C C . PHE A 1 89 ? 6.037 -9.735 -6.127 1.00 91.44 89 PHE A C 1
ATOM 692 O O . PHE A 1 89 ? 7.006 -10.437 -6.405 1.00 91.44 89 PHE A O 1
ATOM 699 N N . ILE A 1 90 ? 5.780 -8.596 -6.775 1.00 95.25 90 ILE A N 1
ATOM 700 C CA . ILE A 1 90 ? 6.585 -8.113 -7.903 1.00 95.25 90 ILE A CA 1
ATOM 701 C C . ILE A 1 90 ? 7.746 -7.206 -7.478 1.00 95.25 90 ILE A C 1
ATOM 703 O O . ILE A 1 90 ? 8.517 -6.784 -8.339 1.00 95.25 90 ILE A O 1
ATOM 707 N N . LEU A 1 91 ? 7.927 -6.941 -6.177 1.00 94.19 91 LEU A N 1
ATOM 708 C CA . LEU A 1 91 ? 9.020 -6.112 -5.652 1.00 94.19 91 LEU A CA 1
ATOM 709 C C . LEU A 1 91 ? 10.415 -6.518 -6.176 1.00 94.19 91 LEU A C 1
ATOM 711 O O . LEU A 1 91 ? 11.178 -5.616 -6.529 1.00 94.19 91 LEU A O 1
ATOM 715 N N . PRO A 1 92 ? 10.759 -7.816 -6.339 1.00 93.50 92 PRO A N 1
ATOM 716 C CA . PRO A 1 92 ? 12.049 -8.217 -6.907 1.00 93.50 92 PRO A CA 1
ATOM 717 C C . PRO A 1 92 ? 12.327 -7.674 -8.320 1.00 93.50 92 PRO A C 1
ATOM 719 O O . PRO A 1 92 ? 13.487 -7.598 -8.725 1.00 93.50 92 PRO A O 1
ATOM 722 N N . CYS A 1 93 ? 11.299 -7.250 -9.069 1.00 94.75 93 CYS A N 1
ATOM 723 C CA . CYS A 1 93 ? 11.462 -6.652 -10.397 1.00 94.75 93 CYS A CA 1
ATOM 724 C C . CYS A 1 93 ? 12.160 -5.283 -10.362 1.00 94.75 93 CYS A C 1
ATOM 726 O O . CYS A 1 93 ? 12.654 -4.840 -11.400 1.00 94.75 93 CYS A O 1
ATOM 728 N N . ILE A 1 94 ? 12.249 -4.621 -9.200 1.00 94.94 94 ILE A N 1
ATOM 729 C CA . ILE A 1 94 ? 12.870 -3.295 -9.082 1.00 94.94 94 ILE A CA 1
ATOM 730 C C . ILE A 1 94 ? 14.322 -3.287 -9.571 1.00 94.94 94 ILE A C 1
ATOM 732 O O . ILE A 1 94 ? 14.715 -2.389 -10.312 1.00 94.94 94 ILE A O 1
ATOM 736 N N . VAL A 1 95 ? 15.107 -4.312 -9.224 1.00 94.94 95 VAL A N 1
ATOM 737 C CA . VAL A 1 95 ? 16.534 -4.390 -9.564 1.00 94.94 95 VAL A CA 1
ATOM 738 C C . VAL A 1 95 ? 16.748 -4.457 -11.082 1.00 94.94 95 VAL A C 1
ATOM 740 O O . VAL A 1 95 ? 17.409 -3.563 -11.616 1.00 94.94 95 VAL A O 1
ATOM 743 N N . PRO A 1 96 ? 16.187 -5.438 -11.822 1.00 94.88 96 PRO A N 1
ATOM 744 C CA . PRO A 1 96 ? 16.359 -5.480 -13.272 1.00 94.88 96 PRO A CA 1
ATOM 745 C C . PRO A 1 96 ? 15.714 -4.279 -13.984 1.00 94.88 96 PRO A C 1
ATOM 747 O O . PRO A 1 96 ? 16.249 -3.832 -14.998 1.00 94.88 96 PRO A O 1
ATOM 750 N N . LEU A 1 97 ? 14.619 -3.707 -13.462 1.00 94.62 97 LEU A N 1
ATOM 751 C CA . LEU A 1 97 ? 14.007 -2.501 -14.035 1.00 94.62 97 LEU A CA 1
ATOM 752 C C . LEU A 1 97 ? 14.919 -1.278 -13.918 1.00 94.62 97 LEU A C 1
ATOM 754 O O . LEU A 1 97 ? 15.150 -0.588 -14.912 1.00 94.62 97 LEU A O 1
ATOM 758 N N . VAL A 1 98 ? 15.461 -1.013 -12.727 1.00 94.00 98 VAL A N 1
ATOM 759 C CA . VAL A 1 98 ? 16.387 0.106 -12.498 1.00 94.00 98 VAL A CA 1
ATOM 760 C C . VAL A 1 98 ? 17.658 -0.085 -13.321 1.00 94.00 98 VAL A C 1
ATOM 762 O O . VAL A 1 98 ? 18.126 0.866 -13.947 1.00 94.00 98 VAL A O 1
ATOM 765 N N . PHE A 1 99 ? 18.179 -1.311 -13.393 1.00 92.31 99 PHE A N 1
ATOM 766 C CA . PHE A 1 99 ? 19.400 -1.595 -14.143 1.00 92.31 99 PHE A CA 1
ATOM 767 C C . PHE A 1 99 ? 19.241 -1.380 -15.655 1.00 92.31 99 PHE A C 1
ATOM 769 O O . PHE A 1 99 ? 20.172 -0.916 -16.312 1.00 92.31 99 PHE A O 1
ATOM 776 N N . LEU A 1 100 ? 18.061 -1.668 -16.217 1.00 90.94 100 LEU A N 1
ATOM 777 C CA . LEU A 1 100 ? 17.788 -1.448 -17.641 1.00 90.94 100 LEU A CA 1
ATOM 778 C C . LEU A 1 100 ? 17.335 -0.027 -17.975 1.00 90.94 100 LEU A C 1
ATOM 780 O O . LEU A 1 100 ? 17.715 0.506 -19.019 1.00 90.94 100 LEU A O 1
ATOM 784 N N . TYR A 1 101 ? 16.494 0.569 -17.132 1.00 91.31 101 TYR A N 1
ATOM 785 C CA . TYR A 1 101 ? 15.712 1.753 -17.495 1.00 91.31 101 TYR A CA 1
ATOM 786 C C . TYR A 1 101 ? 15.887 2.928 -16.526 1.00 91.31 101 TYR A C 1
ATOM 788 O O . TYR A 1 101 ? 15.477 4.042 -16.848 1.00 91.31 101 TYR A O 1
ATOM 796 N N . GLY A 1 102 ? 16.545 2.736 -15.379 1.00 91.12 102 GLY A N 1
ATOM 797 C CA . GLY A 1 102 ? 16.730 3.779 -14.366 1.00 91.12 102 GLY A CA 1
ATOM 798 C C . GLY A 1 102 ? 17.473 5.006 -14.898 1.00 91.12 102 GLY A C 1
ATOM 799 O O . GLY A 1 102 ? 17.027 6.132 -14.695 1.00 91.12 102 GLY A O 1
ATOM 800 N N . GLN A 1 103 ? 18.539 4.807 -15.681 1.00 88.56 103 GLN A N 1
ATOM 801 C CA . GLN A 1 103 ? 19.292 5.917 -16.285 1.00 88.56 103 GLN A CA 1
ATOM 802 C C . GLN A 1 103 ? 18.437 6.770 -17.236 1.00 88.56 103 GLN A C 1
ATOM 804 O O . GLN A 1 103 ? 18.613 7.988 -17.294 1.00 88.56 103 GLN A O 1
ATOM 809 N N . ARG A 1 104 ? 17.484 6.153 -17.953 1.00 87.62 104 ARG A N 1
ATOM 810 C CA . ARG A 1 104 ? 16.548 6.869 -18.834 1.00 87.62 104 ARG A CA 1
ATOM 811 C C . ARG A 1 104 ? 15.585 7.739 -18.048 1.00 87.62 104 ARG A C 1
ATOM 813 O O . ARG A 1 104 ? 15.274 8.830 -18.513 1.00 87.62 104 ARG A O 1
ATOM 820 N N . VAL A 1 105 ? 15.125 7.247 -16.899 1.00 88.94 105 VAL A N 1
ATOM 821 C CA . VAL A 1 105 ? 14.134 7.924 -16.058 1.00 88.94 105 VAL A CA 1
ATOM 822 C C . VAL A 1 105 ? 14.753 9.050 -15.240 1.00 88.94 105 VAL A C 1
ATOM 824 O O . VAL A 1 105 ? 14.164 10.117 -15.155 1.00 88.94 105 VAL A O 1
ATOM 827 N N . VAL A 1 106 ? 15.954 8.846 -14.694 1.00 85.50 106 VAL A N 1
ATOM 828 C CA . VAL A 1 106 ? 16.653 9.838 -13.852 1.00 85.50 106 VAL A CA 1
ATOM 829 C C . VAL A 1 106 ? 17.415 10.880 -14.697 1.00 85.50 106 VAL A C 1
ATOM 831 O O . VAL A 1 106 ? 18.040 11.795 -14.172 1.00 85.50 106 VAL A O 1
ATOM 834 N N . GLY A 1 107 ? 17.346 10.797 -16.031 1.00 72.81 107 GLY A N 1
ATOM 835 C CA . GLY A 1 107 ? 17.952 11.778 -16.943 1.00 72.81 107 GLY A CA 1
ATOM 836 C C . GLY A 1 107 ? 19.473 11.646 -17.110 1.00 72.81 107 GLY A C 1
ATOM 837 O O . GLY A 1 107 ? 20.096 12.493 -17.756 1.00 72.81 107 GLY A O 1
ATOM 838 N N . MET A 1 108 ? 20.064 10.571 -16.582 1.00 79.62 108 MET A N 1
ATOM 839 C CA . MET A 1 108 ? 21.495 10.251 -16.687 1.00 79.62 108 MET A CA 1
ATOM 840 C C . MET A 1 108 ? 21.862 9.545 -18.004 1.00 79.62 108 MET A C 1
ATOM 842 O O . MET A 1 108 ? 23.039 9.332 -18.285 1.00 79.62 108 MET A O 1
ATOM 846 N N . ASP A 1 109 ? 20.877 9.165 -18.823 1.00 78.69 109 ASP A N 1
ATOM 847 C CA . ASP A 1 109 ? 21.124 8.534 -20.120 1.00 78.69 109 ASP A CA 1
ATOM 848 C C . ASP A 1 109 ? 21.657 9.551 -21.135 1.00 78.69 109 ASP A C 1
ATOM 850 O O . ASP A 1 109 ? 20.889 10.287 -21.756 1.00 78.69 109 ASP A O 1
ATOM 854 N N . ASN A 1 110 ? 22.976 9.548 -21.348 1.00 69.94 110 ASN A N 1
ATOM 855 C CA . ASN A 1 110 ? 23.670 10.394 -22.322 1.00 69.94 110 ASN A CA 1
ATOM 856 C C . ASN A 1 110 ? 23.113 10.286 -23.754 1.00 69.94 110 ASN A C 1
ATOM 858 O O . ASN A 1 110 ? 23.307 11.216 -24.537 1.00 69.94 110 ASN A O 1
ATOM 862 N N . LYS A 1 111 ? 22.374 9.220 -24.090 1.00 70.81 111 LYS A N 1
ATOM 863 C CA . LYS A 1 111 ? 21.782 9.012 -25.420 1.00 70.81 111 LYS A CA 1
ATOM 864 C C . LYS A 1 111 ? 20.477 9.773 -25.663 1.00 70.81 111 LYS A C 1
ATOM 866 O O . LYS A 1 111 ? 20.017 9.788 -26.800 1.00 70.81 111 LYS A O 1
ATOM 871 N N . GLN A 1 112 ? 19.861 10.401 -24.658 1.00 70.19 112 GLN A N 1
ATOM 872 C CA . GLN A 1 112 ? 18.638 11.194 -24.860 1.00 70.19 112 GLN A CA 1
ATOM 873 C C . GLN A 1 112 ? 18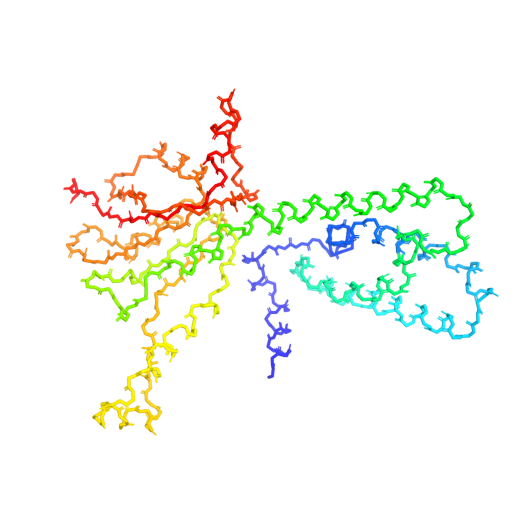.975 12.653 -25.224 1.00 70.19 112 GLN A C 1
ATOM 875 O O . GLN A 1 112 ? 19.252 13.441 -24.327 1.00 70.19 112 GLN A O 1
ATOM 880 N N . PRO A 1 113 ? 18.930 13.103 -26.487 1.00 65.94 113 PRO A N 1
ATOM 881 C CA . PRO A 1 113 ? 19.389 14.454 -26.838 1.00 65.94 113 PRO A CA 1
ATOM 882 C C . PRO A 1 113 ? 18.480 15.577 -26.304 1.00 65.94 113 PRO A C 1
ATOM 884 O O . PRO A 1 113 ? 18.902 16.723 -26.194 1.00 65.94 113 PRO A O 1
ATOM 887 N N . ASN A 1 114 ? 17.220 15.275 -25.966 1.00 85.94 114 ASN A N 1
ATOM 888 C CA . ASN A 1 114 ? 16.240 16.283 -25.570 1.00 85.94 114 ASN A CA 1
ATOM 889 C C . ASN A 1 114 ? 16.221 16.501 -24.046 1.00 85.94 114 ASN A C 1
ATOM 891 O O . ASN A 1 114 ? 15.584 15.747 -23.307 1.00 85.94 114 ASN A O 1
ATOM 895 N N . LEU A 1 115 ? 16.872 17.578 -23.598 1.00 85.19 115 LEU A N 1
ATOM 896 C CA . LEU A 1 115 ? 16.962 17.965 -22.186 1.00 85.19 115 LEU A CA 1
ATOM 897 C C . LEU A 1 115 ? 15.589 18.194 -21.528 1.00 85.19 115 LEU A C 1
ATOM 899 O O . LEU A 1 115 ? 15.397 17.815 -20.376 1.00 85.19 115 LEU A O 1
ATOM 903 N N . LYS A 1 116 ? 14.607 18.744 -22.262 1.00 89.12 116 LYS A N 1
ATOM 904 C CA . LYS A 1 116 ? 13.247 18.957 -21.734 1.00 89.12 116 LYS A CA 1
ATOM 905 C C . LYS A 1 116 ? 12.553 17.630 -21.434 1.00 89.12 116 LYS A C 1
ATOM 907 O O . LYS A 1 116 ? 11.954 17.489 -20.376 1.00 89.12 116 LYS A O 1
ATOM 912 N N . LYS A 1 117 ? 12.661 16.644 -22.335 1.00 86.19 117 LYS A N 1
ATOM 913 C CA . LYS A 1 117 ? 12.085 15.303 -22.117 1.00 86.19 117 LYS A CA 1
ATOM 914 C C . LYS A 1 117 ? 12.712 14.608 -20.908 1.00 86.19 117 LYS A C 1
ATOM 916 O O . LYS A 1 117 ? 11.971 14.046 -20.107 1.00 86.19 117 LYS A O 1
ATOM 921 N N . ARG A 1 118 ? 14.041 14.699 -20.753 1.00 86.38 118 ARG A N 1
ATOM 922 C CA . ARG A 1 118 ? 14.746 14.184 -19.566 1.00 86.38 118 ARG A CA 1
ATOM 923 C C . ARG A 1 118 ? 14.198 14.811 -18.287 1.00 86.38 118 ARG A C 1
ATOM 925 O O . ARG A 1 118 ? 13.787 14.085 -17.394 1.00 86.38 118 ARG A O 1
ATOM 932 N N . ALA A 1 119 ? 14.143 16.143 -18.234 1.00 89.56 119 ALA A N 1
ATOM 933 C CA . ALA A 1 119 ? 13.654 16.867 -17.064 1.00 89.56 119 ALA A CA 1
ATOM 934 C C . ALA A 1 119 ? 12.213 16.472 -16.711 1.00 89.56 119 ALA A C 1
ATOM 936 O O . ALA A 1 119 ? 11.946 16.143 -15.563 1.00 89.56 119 ALA A O 1
ATOM 937 N N . ILE A 1 120 ? 11.309 16.418 -17.697 1.00 91.81 120 ILE A N 1
ATOM 938 C CA . ILE A 1 120 ? 9.913 16.008 -17.485 1.00 91.81 120 ILE A CA 1
ATOM 939 C C . ILE A 1 120 ? 9.838 14.596 -16.897 1.00 91.81 120 ILE A C 1
ATOM 941 O O . ILE A 1 120 ? 9.129 14.387 -15.917 1.00 91.81 120 ILE A O 1
ATOM 945 N N . LEU A 1 121 ? 10.565 13.630 -17.463 1.00 91.62 121 LEU A N 1
ATOM 946 C CA . LEU A 1 121 ? 10.519 12.245 -16.995 1.00 91.62 121 LEU A CA 1
ATOM 947 C C . LEU A 1 121 ? 11.084 12.099 -15.573 1.00 91.62 121 LEU A C 1
ATOM 949 O O . LEU A 1 121 ? 10.456 11.435 -14.746 1.00 91.62 121 LEU A O 1
ATOM 953 N N . THR A 1 122 ? 12.200 12.770 -15.269 1.00 92.56 122 THR A N 1
ATOM 954 C CA . THR A 1 122 ? 12.764 12.806 -13.913 1.00 92.56 122 THR A CA 1
ATOM 955 C C . THR A 1 122 ? 11.786 13.454 -12.936 1.00 92.56 122 THR A C 1
ATOM 957 O O . THR A 1 122 ? 11.529 12.894 -11.873 1.00 92.56 122 THR A O 1
ATOM 960 N N . THR A 1 123 ? 11.191 14.598 -13.290 1.00 94.50 123 THR A N 1
ATOM 961 C CA . THR A 1 123 ? 10.203 15.285 -12.446 1.00 94.50 123 THR A CA 1
ATOM 962 C C . THR A 1 123 ? 8.983 14.406 -12.190 1.00 94.50 123 THR A C 1
ATOM 964 O O . THR A 1 123 ? 8.581 14.273 -11.039 1.00 94.50 123 THR A O 1
ATOM 967 N N . LEU A 1 124 ? 8.425 13.760 -13.219 1.00 94.81 124 LEU A N 1
ATOM 968 C CA . LEU A 1 124 ? 7.296 12.839 -13.061 1.00 94.81 124 LEU A CA 1
ATOM 969 C C . LEU A 1 124 ? 7.643 11.680 -12.126 1.00 94.81 124 LEU A C 1
ATOM 971 O O . LEU A 1 124 ? 6.833 11.321 -11.277 1.00 94.81 124 LEU A O 1
ATOM 975 N N . TRP A 1 125 ? 8.843 11.111 -12.254 1.00 94.88 125 TRP A N 1
ATOM 976 C CA . TRP A 1 125 ? 9.292 10.036 -11.374 1.00 94.88 125 TRP A CA 1
ATOM 977 C C . TRP A 1 125 ? 9.467 10.507 -9.927 1.00 94.88 125 TRP A C 1
ATOM 979 O O . TRP A 1 125 ? 8.981 9.830 -9.022 1.00 94.88 125 TRP A O 1
ATOM 989 N N . VAL A 1 126 ? 10.092 11.666 -9.694 1.00 95.62 126 VAL A N 1
ATOM 990 C CA . VAL A 1 126 ? 10.245 12.232 -8.341 1.00 95.62 126 VAL A CA 1
ATOM 991 C C . VAL A 1 126 ? 8.878 12.503 -7.723 1.00 95.62 126 VAL A C 1
ATOM 993 O O . VAL A 1 126 ? 8.601 12.000 -6.641 1.00 95.62 126 VAL A O 1
ATOM 996 N N . VAL A 1 127 ? 7.999 13.222 -8.427 1.00 96.81 127 VAL A N 1
ATOM 997 C CA . VAL A 1 127 ? 6.656 13.565 -7.934 1.00 96.81 127 VAL A CA 1
ATOM 998 C C . VAL A 1 127 ? 5.848 12.308 -7.624 1.00 96.81 127 VAL A C 1
ATOM 1000 O O . VAL A 1 127 ? 5.251 12.223 -6.555 1.00 96.81 127 VAL A O 1
ATOM 1003 N N . PHE A 1 128 ? 5.870 11.309 -8.509 1.00 96.25 128 PHE A N 1
ATOM 1004 C CA . PHE A 1 128 ? 5.185 10.038 -8.286 1.00 96.25 128 PHE A CA 1
ATOM 1005 C C . PHE A 1 128 ? 5.661 9.344 -7.002 1.00 96.25 128 PHE A C 1
ATOM 1007 O O . PHE A 1 128 ? 4.843 9.001 -6.150 1.00 96.25 128 PHE A O 1
ATOM 1014 N N . ASN A 1 129 ? 6.977 9.179 -6.828 1.00 95.56 129 ASN A N 1
ATOM 1015 C CA . ASN A 1 129 ? 7.523 8.526 -5.636 1.00 95.56 129 ASN A CA 1
ATOM 1016 C C . ASN A 1 129 ? 7.289 9.357 -4.373 1.00 95.56 129 ASN A C 1
ATOM 1018 O O . ASN A 1 129 ? 7.020 8.783 -3.324 1.00 95.56 129 ASN A O 1
ATOM 1022 N N . SER A 1 130 ? 7.340 10.690 -4.460 1.00 97.12 130 SER A N 1
ATOM 1023 C CA . SER A 1 130 ? 6.996 11.568 -3.341 1.00 97.12 130 SER A CA 1
ATOM 1024 C C . SER A 1 130 ? 5.536 11.398 -2.925 1.00 97.12 130 SER A C 1
ATOM 1026 O O . SER A 1 130 ? 5.274 11.258 -1.736 1.00 97.12 130 SER A O 1
ATOM 1028 N N . ILE A 1 131 ? 4.593 11.346 -3.872 1.00 96.62 131 ILE A N 1
ATOM 1029 C CA . ILE A 1 131 ? 3.171 11.118 -3.572 1.00 96.62 131 ILE A CA 1
ATOM 1030 C C . ILE A 1 131 ? 2.972 9.750 -2.911 1.00 96.62 131 ILE A C 1
ATOM 1032 O O . ILE A 1 131 ? 2.325 9.674 -1.869 1.00 96.62 131 ILE A O 1
ATOM 1036 N N . LEU A 1 132 ? 3.552 8.681 -3.467 1.00 94.75 132 LEU A N 1
ATOM 1037 C CA . LEU A 1 132 ? 3.422 7.344 -2.882 1.00 94.75 132 LEU A CA 1
ATOM 1038 C C . LEU A 1 132 ? 4.104 7.221 -1.520 1.00 94.75 132 LEU A C 1
ATOM 1040 O O . LEU A 1 132 ? 3.564 6.565 -0.635 1.00 94.75 132 LEU A O 1
ATOM 1044 N N . TYR A 1 133 ? 5.257 7.861 -1.326 1.00 94.81 133 TYR A N 1
ATOM 1045 C CA . TYR A 1 133 ? 5.915 7.926 -0.025 1.00 94.81 133 TYR A CA 1
ATOM 1046 C C . TYR A 1 133 ? 5.038 8.647 1.000 1.00 94.81 133 TYR A C 1
ATOM 1048 O O . TYR A 1 133 ? 4.828 8.128 2.092 1.00 94.81 133 TYR A O 1
ATOM 1056 N N . LEU A 1 134 ? 4.487 9.813 0.647 1.00 95.06 134 LEU A N 1
ATOM 1057 C CA . LEU A 1 134 ? 3.605 10.563 1.540 1.00 95.06 134 LEU A CA 1
ATOM 1058 C C . LEU A 1 134 ? 2.352 9.754 1.883 1.00 95.06 134 LEU A C 1
ATOM 1060 O O . LEU A 1 134 ? 1.976 9.697 3.049 1.00 95.06 134 LEU A O 1
ATOM 1064 N N . PHE A 1 135 ? 1.730 9.107 0.898 1.00 93.62 135 PHE A N 1
ATOM 1065 C CA . PHE A 1 135 ? 0.513 8.336 1.121 1.00 93.62 135 PHE A CA 1
ATOM 1066 C C . PHE A 1 135 ? 0.787 7.013 1.843 1.00 93.62 135 PHE A C 1
ATOM 1068 O O . PHE A 1 135 ? 0.331 6.832 2.963 1.00 93.62 135 PHE A O 1
ATOM 1075 N N . PHE A 1 136 ? 1.554 6.098 1.247 1.00 91.00 136 PHE A N 1
ATOM 1076 C CA . PHE A 1 136 ? 1.769 4.761 1.805 1.00 91.00 136 PHE A CA 1
ATOM 1077 C C . PHE A 1 136 ? 2.853 4.728 2.881 1.00 91.00 136 PHE A C 1
ATOM 1079 O O . PHE A 1 136 ? 2.676 4.069 3.897 1.00 91.00 136 PHE A O 1
ATOM 1086 N N . GLY A 1 137 ? 3.969 5.427 2.678 1.00 89.88 137 GLY A N 1
ATOM 1087 C CA . GLY A 1 137 ? 5.102 5.391 3.608 1.00 89.88 137 GLY A CA 1
ATOM 1088 C C . GLY A 1 137 ? 4.869 6.191 4.889 1.00 89.88 137 GLY A C 1
ATOM 1089 O O . GLY A 1 137 ? 5.360 5.802 5.946 1.00 89.88 137 GLY A O 1
ATOM 1090 N N . TRP A 1 138 ? 4.115 7.291 4.805 1.00 92.00 138 TRP A N 1
ATOM 1091 C CA . TRP A 1 138 ? 3.879 8.176 5.941 1.00 92.00 138 TRP A CA 1
ATOM 1092 C C . TRP A 1 138 ? 2.436 8.143 6.438 1.00 92.00 138 TRP A C 1
ATOM 1094 O O . TRP A 1 138 ? 2.204 7.697 7.556 1.00 92.00 138 TRP A O 1
ATOM 1104 N N . LEU A 1 139 ? 1.462 8.570 5.631 1.00 93.38 139 LEU A N 1
ATOM 1105 C CA . LEU A 1 139 ? 0.077 8.717 6.084 1.00 93.38 139 LEU A CA 1
ATOM 1106 C C . LEU A 1 139 ? -0.616 7.385 6.354 1.00 93.38 139 LEU A C 1
ATOM 1108 O O . LEU A 1 139 ? -1.397 7.317 7.281 1.00 93.38 139 LEU A O 1
ATOM 1112 N N . HIS A 1 140 ? -0.372 6.332 5.584 1.00 91.12 140 HIS A N 1
ATOM 1113 C CA . HIS A 1 140 ? -1.059 5.054 5.775 1.00 91.12 140 HIS A CA 1
ATOM 1114 C C . HIS A 1 140 ? -0.421 4.231 6.903 1.00 91.12 140 HIS A C 1
ATOM 1116 O O . HIS A 1 140 ? -1.118 3.583 7.678 1.00 91.12 140 HIS A O 1
ATOM 1122 N N . GLN A 1 141 ? 0.909 4.274 7.038 1.00 89.25 141 GLN A N 1
ATOM 1123 C CA . GLN A 1 141 ? 1.650 3.409 7.963 1.00 89.25 141 GLN A CA 1
ATOM 1124 C C . GLN A 1 141 ? 2.150 4.088 9.244 1.00 89.25 141 GLN A C 1
ATOM 1126 O O . GLN A 1 141 ? 2.431 3.379 10.214 1.00 89.25 141 GLN A O 1
ATOM 1131 N N . GLY A 1 142 ? 2.211 5.422 9.278 1.00 91.31 142 GLY A N 1
ATOM 1132 C CA . GLY A 1 142 ? 2.871 6.206 10.325 1.00 91.31 142 GLY A CA 1
ATOM 1133 C C . GLY A 1 142 ? 2.349 5.956 11.738 1.00 91.31 142 GLY A C 1
ATOM 1134 O O . GLY A 1 142 ? 3.153 5.781 12.648 1.00 91.31 142 GLY A O 1
ATOM 1135 N N . GLY A 1 143 ? 1.029 5.862 11.920 1.00 92.19 143 GLY A N 1
ATOM 1136 C CA . GLY A 1 143 ? 0.415 5.591 13.227 1.00 92.19 143 GLY A CA 1
ATOM 1137 C C . GLY A 1 143 ? 0.467 4.124 13.681 1.00 92.19 143 GLY A C 1
ATOM 1138 O O . GLY A 1 143 ? 0.390 3.851 14.880 1.00 92.19 143 GLY A O 1
ATOM 1139 N N . LEU A 1 144 ? 0.654 3.162 12.765 1.00 92.69 144 LEU A N 1
ATOM 1140 C CA . LEU A 1 144 ? 0.506 1.737 13.097 1.00 92.69 144 LEU A CA 1
ATOM 1141 C C . LEU A 1 144 ? 1.674 1.199 13.932 1.00 92.69 144 LEU A C 1
ATOM 1143 O O . LEU A 1 144 ? 1.452 0.565 14.961 1.00 92.69 144 LEU A O 1
ATOM 1147 N N . ILE A 1 145 ? 2.921 1.460 13.525 1.00 90.88 145 ILE A N 1
ATOM 1148 C CA . ILE A 1 145 ? 4.099 0.974 14.264 1.00 90.88 145 ILE A CA 1
ATOM 1149 C C . ILE A 1 145 ? 4.150 1.571 15.683 1.00 90.88 145 ILE A C 1
ATOM 1151 O O . ILE A 1 145 ? 4.303 0.798 16.632 1.00 90.88 145 ILE A O 1
ATOM 1155 N N . PRO A 1 146 ? 3.967 2.894 15.881 1.00 92.12 146 PRO A N 1
ATOM 1156 C CA . PRO A 1 146 ? 3.853 3.476 17.214 1.00 92.12 146 PRO A CA 1
ATOM 1157 C C . PRO A 1 146 ? 2.730 2.858 18.053 1.00 92.12 146 PRO A C 1
ATOM 1159 O O . PRO A 1 146 ? 2.954 2.596 19.232 1.00 92.12 146 PRO A O 1
ATOM 1162 N N . SER A 1 147 ? 1.561 2.559 17.465 1.00 92.25 147 SER A N 1
ATOM 1163 C CA . SER A 1 147 ? 0.468 1.889 18.192 1.00 92.25 147 SER A CA 1
ATOM 1164 C C . SER A 1 147 ? 0.876 0.537 18.757 1.00 92.25 147 SER A C 1
ATOM 1166 O O . SER A 1 147 ? 0.641 0.262 19.931 1.00 92.25 147 SER A O 1
ATOM 1168 N N . LEU A 1 148 ? 1.600 -0.250 17.962 1.00 89.88 148 LEU A N 1
ATOM 1169 C CA . LEU A 1 148 ? 2.071 -1.569 18.351 1.00 89.88 148 LEU A CA 1
ATOM 1170 C C . LEU A 1 148 ? 3.170 -1.493 19.427 1.00 89.88 148 LEU A C 1
ATOM 1172 O O . LEU A 1 148 ? 3.219 -2.317 20.339 1.00 89.88 148 LEU A O 1
ATOM 1176 N N . LEU A 1 149 ? 4.054 -0.493 19.343 1.00 87.69 149 LEU A N 1
ATOM 1177 C CA . LEU A 1 149 ? 5.143 -0.291 20.306 1.00 87.69 149 LEU A CA 1
ATOM 1178 C C . LEU A 1 149 ? 4.692 0.373 21.619 1.00 87.69 149 LEU A C 1
ATOM 1180 O O . LEU A 1 149 ? 5.405 0.256 22.619 1.00 87.69 149 LEU A O 1
ATOM 1184 N N . HIS A 1 150 ? 3.536 1.038 21.640 1.00 87.44 150 HIS A N 1
ATOM 1185 C CA . HIS A 1 150 ? 2.933 1.604 22.852 1.00 87.44 150 HIS A CA 1
ATOM 1186 C C . HIS A 1 150 ? 2.034 0.619 23.613 1.00 87.44 150 HIS A C 1
ATOM 1188 O O . HIS A 1 150 ? 1.534 0.974 24.678 1.00 87.44 150 HIS A O 1
ATOM 1194 N N . LEU A 1 151 ? 1.847 -0.610 23.118 1.00 84.31 151 LEU A N 1
ATOM 1195 C CA . LEU A 1 151 ? 1.095 -1.625 23.853 1.00 84.31 151 LEU A CA 1
ATOM 1196 C C . LEU A 1 151 ? 1.745 -1.924 25.218 1.00 84.31 151 LEU A C 1
ATOM 1198 O O . LEU A 1 151 ? 2.973 -2.083 25.277 1.00 84.31 151 LEU A O 1
ATOM 1202 N N . PRO A 1 152 ? 0.954 -2.034 26.304 1.00 71.81 152 PRO A N 1
ATOM 1203 C CA . PRO A 1 152 ? 1.483 -2.369 27.621 1.00 71.81 152 PRO A CA 1
ATOM 1204 C C . PRO A 1 152 ? 2.090 -3.772 27.591 1.00 71.81 152 PRO A C 1
ATOM 1206 O O . PRO A 1 152 ? 1.437 -4.728 27.177 1.00 71.81 152 PRO A O 1
ATOM 1209 N N . LEU A 1 153 ? 3.346 -3.904 28.024 1.00 66.62 153 LEU A N 1
ATOM 1210 C CA . LEU A 1 153 ? 3.981 -5.210 28.190 1.00 66.62 153 LEU A CA 1
ATOM 1211 C C . LEU A 1 153 ? 3.742 -5.713 29.623 1.00 66.62 153 LEU A C 1
ATOM 1213 O O . LEU A 1 153 ? 3.948 -4.935 30.558 1.00 66.62 153 LEU A O 1
ATOM 1217 N N . PRO A 1 154 ? 3.421 -7.006 29.818 1.00 57.31 154 PRO A N 1
ATOM 1218 C CA . PRO A 1 154 ? 3.036 -7.568 31.121 1.00 57.31 154 PRO A CA 1
ATOM 1219 C C . PRO A 1 154 ? 4.115 -7.524 32.217 1.00 57.31 154 PRO A C 1
ATOM 1221 O O . PRO A 1 154 ? 3.877 -7.946 33.342 1.00 57.31 154 PRO A O 1
ATOM 1224 N N . VAL A 1 155 ? 5.318 -7.023 31.922 1.00 53.81 155 VAL A N 1
ATOM 1225 C CA . VAL A 1 155 ? 6.467 -7.067 32.840 1.00 53.81 155 VAL A CA 1
ATOM 1226 C C . VAL A 1 155 ? 6.539 -5.849 33.778 1.00 53.81 155 VAL A C 1
ATOM 1228 O O . VAL A 1 155 ? 7.164 -5.956 34.828 1.00 53.81 155 VAL A O 1
ATOM 1231 N N . ASN A 1 156 ? 5.896 -4.715 33.454 1.00 44.97 156 ASN A N 1
ATOM 1232 C CA . ASN A 1 156 ? 6.120 -3.443 34.173 1.00 44.97 156 ASN A CA 1
ATOM 1233 C C . ASN A 1 156 ? 4.867 -2.704 34.677 1.00 44.97 156 ASN A C 1
ATOM 1235 O O . ASN A 1 156 ? 5.010 -1.638 35.278 1.00 44.97 156 ASN A O 1
ATOM 1239 N N . SER A 1 157 ? 3.655 -3.209 34.458 1.00 47.78 157 SER A N 1
ATOM 1240 C CA . SER A 1 157 ? 2.432 -2.498 34.844 1.00 47.78 157 SER A CA 1
ATOM 1241 C C . SER A 1 157 ? 1.816 -3.087 36.120 1.00 47.78 157 SER A C 1
ATOM 1243 O O . SER A 1 157 ? 1.481 -4.264 36.179 1.00 47.78 157 SER A O 1
ATOM 1245 N N . GLN A 1 158 ? 1.656 -2.246 37.152 1.00 47.38 158 GLN A N 1
ATOM 1246 C CA . GLN A 1 158 ? 0.763 -2.514 38.295 1.00 47.38 158 GLN A CA 1
ATOM 1247 C C . GLN A 1 158 ? -0.719 -2.537 37.870 1.00 47.38 158 GLN A C 1
ATOM 1249 O O . GLN A 1 158 ? -1.573 -2.974 38.634 1.00 47.38 158 GLN A O 1
ATOM 1254 N N . GLU A 1 159 ? -1.014 -2.081 36.649 1.00 52.25 159 GLU A N 1
ATOM 1255 C CA . GLU A 1 159 ? -2.309 -2.199 35.984 1.00 52.25 159 GLU A CA 1
ATOM 1256 C C . GLU A 1 159 ? -2.336 -3.443 35.084 1.00 52.25 159 GLU A C 1
ATOM 1258 O O . GLU A 1 159 ? -1.335 -3.780 34.442 1.00 52.25 159 GLU A O 1
ATOM 1263 N N . ALA A 1 160 ? -3.487 -4.122 35.040 1.00 56.56 160 ALA A N 1
ATOM 1264 C CA . ALA A 1 160 ? -3.713 -5.295 34.202 1.00 56.56 160 ALA A CA 1
ATOM 1265 C C . ALA A 1 160 ? -3.385 -4.976 32.731 1.00 56.56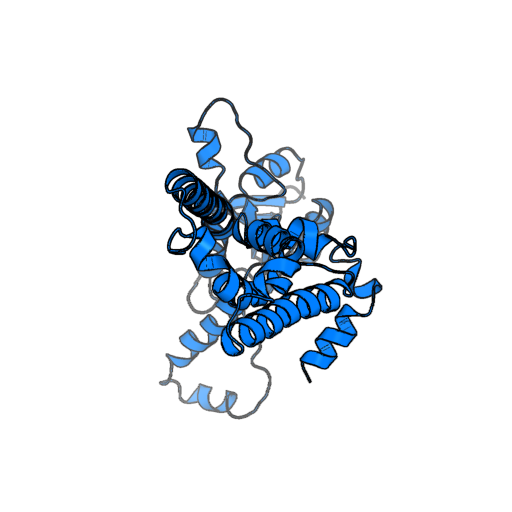 160 ALA A C 1
ATOM 1267 O O . ALA A 1 160 ? -4.067 -4.174 32.090 1.00 56.56 160 ALA A O 1
ATOM 1268 N N . SER A 1 161 ? -2.325 -5.590 32.195 1.00 61.34 161 SER A N 1
ATOM 1269 C CA . SER A 1 161 ? -2.001 -5.494 30.771 1.00 61.34 161 SER A CA 1
ATOM 1270 C C . SER A 1 161 ? -3.153 -6.081 29.950 1.00 61.34 161 SER A C 1
ATOM 1272 O O . SER A 1 161 ? -3.646 -7.147 30.322 1.00 61.34 161 SER A O 1
ATOM 1274 N N . PRO A 1 162 ? -3.563 -5.438 28.845 1.00 61.03 162 PRO A N 1
ATOM 1275 C CA . PRO A 1 162 ? -4.617 -5.950 27.986 1.00 61.03 162 PRO A CA 1
ATOM 1276 C C . PRO A 1 162 ? -4.250 -7.331 27.474 1.00 61.03 162 PRO A C 1
ATOM 1278 O O . PRO A 1 162 ? -3.199 -7.526 26.862 1.00 61.03 162 PRO A O 1
ATOM 1281 N N . GLU A 1 163 ? -5.135 -8.286 27.740 1.00 74.19 163 GLU A N 1
ATOM 1282 C CA . GLU A 1 163 ? -4.992 -9.659 27.266 1.00 74.19 163 GLU A CA 1
ATOM 1283 C C . GLU A 1 163 ? -5.195 -9.711 25.743 1.00 74.19 163 GLU A C 1
ATOM 1285 O O . GLU A 1 163 ? -4.580 -10.527 25.054 1.00 74.19 163 GLU A O 1
ATOM 1290 N N . ILE A 1 164 ? -6.019 -8.799 25.203 1.00 86.94 164 ILE A N 1
ATOM 1291 C CA . ILE A 1 164 ? -6.483 -8.820 23.815 1.00 86.94 164 ILE A CA 1
ATOM 1292 C C . ILE A 1 164 ? -6.397 -7.422 23.195 1.00 86.94 164 ILE A C 1
ATOM 1294 O O . ILE A 1 164 ? -6.868 -6.429 23.754 1.00 86.94 164 ILE A O 1
ATOM 1298 N N . VAL A 1 165 ? -5.815 -7.359 21.999 1.00 91.56 165 VAL A N 1
ATOM 1299 C CA . VAL A 1 165 ? -5.694 -6.146 21.188 1.00 91.56 165 VAL A CA 1
ATOM 1300 C C . VAL A 1 165 ? -6.295 -6.414 19.815 1.00 91.56 165 VAL A C 1
ATOM 1302 O O . VAL A 1 165 ? -5.838 -7.295 19.091 1.00 91.56 165 VAL A O 1
ATOM 1305 N N . ILE A 1 166 ? -7.306 -5.639 19.448 1.00 93.50 166 ILE A N 1
ATOM 1306 C CA . ILE A 1 166 ? -8.031 -5.746 18.186 1.00 93.50 166 ILE A CA 1
ATOM 1307 C C . ILE A 1 166 ? -7.597 -4.593 17.283 1.00 93.50 166 ILE A C 1
ATOM 1309 O O . ILE A 1 166 ? -7.770 -3.430 17.639 1.00 93.50 166 ILE A O 1
ATOM 1313 N N . TYR A 1 167 ? -7.052 -4.904 16.114 1.00 94.69 167 TYR A N 1
ATOM 1314 C CA . TYR A 1 167 ? -6.826 -3.943 15.037 1.00 94.69 167 TYR A CA 1
ATOM 1315 C C . TYR A 1 167 ? -8.004 -4.003 14.065 1.00 94.69 167 TYR A C 1
ATOM 1317 O O . TYR A 1 167 ? -8.325 -5.078 13.564 1.00 94.69 167 TYR A O 1
ATOM 1325 N N . TYR A 1 168 ? -8.656 -2.868 13.811 1.00 94.38 168 TYR A N 1
ATOM 1326 C CA . TYR A 1 168 ? -9.841 -2.774 12.954 1.00 94.38 168 TYR A CA 1
ATOM 1327 C C . TYR A 1 168 ? -9.687 -1.645 11.933 1.00 94.38 168 TYR A C 1
ATOM 1329 O O . TYR A 1 168 ? -9.241 -0.551 12.280 1.00 94.38 168 TYR A O 1
ATOM 1337 N N . LYS A 1 169 ? -10.041 -1.914 10.669 1.00 92.06 169 LYS A N 1
ATOM 1338 C CA . LYS A 1 169 ? -9.898 -0.990 9.526 1.00 92.06 169 LYS A CA 1
ATOM 1339 C C . LYS A 1 169 ? -8.480 -0.440 9.350 1.00 92.06 169 LYS A C 1
ATOM 1341 O O . LYS A 1 169 ? -8.268 0.697 8.927 1.00 92.06 169 LYS A O 1
ATOM 1346 N N . THR A 1 170 ? -7.492 -1.274 9.654 1.00 91.12 170 THR A N 1
ATOM 1347 C CA . THR A 1 170 ? -6.069 -1.008 9.427 1.00 91.12 170 THR A CA 1
ATOM 1348 C C . THR A 1 170 ? -5.465 -2.089 8.545 1.00 91.12 170 THR A C 1
ATOM 1350 O O . THR A 1 170 ? -5.977 -3.202 8.477 1.00 91.12 170 THR A O 1
ATOM 1353 N N . TYR A 1 171 ? -4.325 -1.805 7.916 1.00 86.62 171 TYR A N 1
ATOM 1354 C CA . TYR A 1 171 ? -3.515 -2.879 7.345 1.00 86.62 171 TYR A CA 1
ATOM 1355 C C . TYR A 1 171 ? -2.899 -3.742 8.458 1.00 86.62 171 TYR A C 1
ATOM 1357 O O . TYR A 1 171 ? -2.695 -3.273 9.580 1.00 86.62 171 TYR A O 1
ATOM 1365 N N . MET A 1 172 ? -2.560 -4.987 8.117 1.00 87.44 172 MET A N 1
ATOM 1366 C CA . MET A 1 172 ? -2.069 -5.975 9.077 1.00 87.44 172 MET A CA 1
ATOM 1367 C C . MET A 1 172 ? -0.847 -5.470 9.871 1.00 87.44 172 MET A C 1
ATOM 1369 O O . MET A 1 172 ? 0.185 -5.143 9.264 1.00 87.44 172 MET A O 1
ATOM 1373 N N . PRO A 1 173 ? -0.905 -5.457 11.218 1.00 90.00 173 PRO A N 1
ATOM 1374 C CA . PRO A 1 173 ? 0.201 -5.003 12.046 1.00 90.00 173 PRO A CA 1
ATOM 1375 C C . PRO A 1 173 ? 1.399 -5.959 11.991 1.00 90.00 173 PRO A C 1
ATOM 1377 O O . PRO A 1 173 ? 1.234 -7.182 11.998 1.00 90.00 173 PRO A O 1
ATOM 1380 N N . PRO A 1 174 ? 2.642 -5.436 11.980 1.00 88.56 174 PRO A N 1
ATOM 1381 C CA . PRO A 1 174 ? 3.857 -6.247 11.982 1.00 88.56 174 PRO A CA 1
ATOM 1382 C C . PRO A 1 174 ? 4.114 -6.863 13.369 1.00 88.56 174 PRO A C 1
ATOM 1384 O O . PRO A 1 174 ? 5.033 -6.470 14.088 1.00 88.56 174 PRO A O 1
ATOM 1387 N N . THR A 1 175 ? 3.320 -7.867 13.745 1.00 83.81 175 THR A N 1
ATOM 1388 C CA . THR A 1 175 ? 3.321 -8.499 15.082 1.00 83.81 175 THR A CA 1
ATOM 1389 C C . THR A 1 175 ? 4.671 -9.093 15.503 1.00 83.81 175 THR A C 1
ATOM 1391 O O . THR A 1 175 ? 4.931 -9.284 16.689 1.00 83.81 175 THR A O 1
ATOM 1394 N N . PHE A 1 176 ? 5.597 -9.328 14.570 1.00 82.06 176 PHE A N 1
ATOM 1395 C CA . PHE A 1 176 ? 6.961 -9.736 14.913 1.00 82.06 176 PHE A CA 1
ATOM 1396 C C . PHE A 1 176 ? 7.696 -8.702 15.788 1.00 82.06 176 PHE A C 1
ATOM 1398 O O . PHE A 1 176 ? 8.570 -9.098 16.557 1.00 82.06 176 PHE A O 1
ATOM 1405 N N . LEU A 1 177 ? 7.326 -7.414 15.724 1.00 80.44 177 LEU A N 1
ATOM 1406 C CA . LEU A 1 177 ? 7.924 -6.352 16.543 1.00 80.44 177 LEU A CA 1
ATOM 1407 C C . LEU A 1 177 ? 7.638 -6.515 18.043 1.00 80.44 177 LEU A C 1
ATOM 1409 O O . LEU A 1 177 ? 8.423 -6.045 18.864 1.00 80.44 177 LEU A O 1
ATOM 1413 N N . ILE A 1 178 ? 6.551 -7.199 18.417 1.00 76.56 178 ILE A N 1
ATOM 1414 C CA . ILE A 1 178 ? 6.221 -7.453 19.829 1.00 76.56 178 ILE A CA 1
ATOM 1415 C C . ILE A 1 178 ? 6.769 -8.790 20.330 1.00 76.56 178 ILE A C 1
ATOM 1417 O O . ILE A 1 178 ? 7.079 -8.918 21.511 1.00 76.56 178 ILE A O 1
ATOM 1421 N N . ARG A 1 179 ? 6.977 -9.764 19.431 1.00 66.50 179 ARG A N 1
ATOM 1422 C CA . ARG A 1 179 ? 7.378 -11.138 19.778 1.00 66.50 179 ARG A CA 1
ATOM 1423 C C . ARG A 1 179 ? 8.740 -11.219 20.497 1.00 66.50 179 ARG A C 1
ATOM 1425 O O . ARG A 1 179 ? 8.986 -12.201 21.188 1.00 66.50 179 ARG A O 1
ATOM 1432 N N . GLY A 1 180 ? 9.603 -10.205 20.370 1.00 58.03 180 GLY A N 1
ATOM 1433 C CA . GLY A 1 180 ? 10.926 -10.147 21.014 1.00 58.03 180 GLY A CA 1
ATOM 1434 C C . GLY A 1 180 ? 11.021 -9.311 22.298 1.00 58.03 180 GLY A C 1
ATOM 1435 O O . GLY A 1 180 ? 11.949 -9.517 23.075 1.00 58.03 180 GLY A O 1
ATOM 1436 N N . ARG A 1 181 ? 10.068 -8.407 22.573 1.00 56.91 181 ARG A N 1
ATOM 1437 C CA . ARG A 1 181 ? 10.178 -7.472 23.716 1.00 56.91 181 ARG A CA 1
ATOM 1438 C C . ARG A 1 181 ? 10.053 -8.172 25.074 1.00 56.91 181 ARG A C 1
ATOM 1440 O O . ARG A 1 181 ? 10.635 -7.721 26.054 1.00 56.91 181 ARG A O 1
ATOM 1447 N N . SER A 1 182 ? 9.339 -9.299 25.124 1.00 47.62 182 SER A N 1
ATOM 1448 C CA . SER A 1 182 ? 9.261 -10.149 26.320 1.00 47.62 182 SER A CA 1
ATOM 1449 C C . SER A 1 182 ? 10.603 -10.840 26.624 1.00 47.62 182 SER A C 1
ATOM 1451 O O . SER A 1 182 ? 11.015 -10.907 27.778 1.00 47.62 182 SER A O 1
ATOM 1453 N N . LEU A 1 183 ? 11.348 -11.265 25.593 1.00 45.47 183 LEU A N 1
ATOM 1454 C CA . LEU A 1 183 ? 12.631 -11.966 25.747 1.00 45.47 183 LEU A CA 1
ATOM 1455 C C . LEU A 1 183 ? 13.759 -11.045 26.238 1.00 45.47 183 LEU A C 1
ATOM 1457 O O . LEU A 1 183 ? 14.565 -11.455 27.070 1.00 45.47 183 LEU A O 1
ATOM 1461 N N . GLU A 1 184 ? 13.803 -9.800 25.763 1.00 46.56 184 GLU A N 1
ATOM 1462 C CA . GLU A 1 184 ? 14.836 -8.824 26.140 1.00 46.56 184 GLU A CA 1
ATOM 1463 C C . GLU A 1 184 ? 14.671 -8.346 27.595 1.00 46.56 184 GLU A C 1
ATOM 1465 O O . GLU A 1 184 ? 15.644 -8.263 28.342 1.00 46.56 184 GLU A O 1
ATOM 1470 N N . ASN A 1 185 ? 13.427 -8.157 28.052 1.00 42.12 185 ASN A N 1
ATOM 1471 C CA . ASN A 1 185 ? 13.134 -7.800 29.444 1.00 42.12 185 ASN A CA 1
ATOM 1472 C C . ASN A 1 185 ? 13.319 -8.977 30.421 1.00 42.12 185 ASN A C 1
ATOM 1474 O O . ASN A 1 185 ? 13.594 -8.760 31.601 1.00 42.12 185 ASN A O 1
ATOM 1478 N N . MET A 1 186 ? 13.209 -10.223 29.946 1.00 39.34 186 MET A N 1
ATOM 1479 C CA . MET A 1 186 ? 13.432 -11.426 30.758 1.00 39.34 186 MET A CA 1
ATOM 1480 C C . MET A 1 186 ? 14.929 -11.755 30.920 1.00 39.34 186 MET A C 1
ATOM 1482 O O . MET A 1 186 ? 15.326 -12.325 31.936 1.00 39.34 186 MET A O 1
ATOM 1486 N N . ALA A 1 187 ? 15.778 -11.333 29.975 1.00 38.41 187 ALA A N 1
ATOM 1487 C CA . ALA A 1 187 ? 17.234 -11.505 30.036 1.00 38.41 187 ALA A CA 1
ATOM 1488 C C . ALA A 1 187 ? 17.935 -10.591 31.069 1.00 38.41 187 ALA A C 1
ATOM 1490 O O . ALA A 1 187 ? 19.092 -10.833 31.414 1.00 38.41 187 ALA A O 1
ATOM 1491 N N . CYS A 1 188 ? 17.245 -9.577 31.603 1.00 31.47 188 CYS A N 1
ATOM 1492 C CA . CYS A 1 188 ? 17.833 -8.573 32.497 1.00 31.47 188 CYS A CA 1
ATOM 1493 C C . CYS A 1 188 ? 17.779 -8.908 34.001 1.00 31.47 188 CYS A C 1
ATOM 1495 O O . CYS A 1 188 ? 18.353 -8.168 34.794 1.00 31.47 188 CYS A O 1
ATOM 1497 N N . ASN A 1 189 ? 17.178 -10.029 34.421 1.00 37.34 189 ASN A N 1
ATOM 1498 C CA . ASN A 1 189 ? 17.142 -10.448 35.834 1.00 37.34 189 ASN A CA 1
ATOM 1499 C C . ASN A 1 189 ? 17.948 -11.736 36.077 1.00 37.34 189 ASN A C 1
ATOM 1501 O O . ASN A 1 189 ? 17.432 -12.752 36.535 1.00 37.34 189 ASN A O 1
ATOM 1505 N N . ALA A 1 190 ? 19.249 -11.688 35.786 1.00 40.28 190 ALA A N 1
ATOM 1506 C CA . ALA A 1 190 ? 20.185 -12.805 35.954 1.00 40.28 190 ALA A CA 1
ATOM 1507 C C . ALA A 1 190 ? 20.703 -13.016 37.400 1.00 40.28 190 ALA A C 1
ATOM 1509 O O . ALA A 1 190 ? 21.710 -13.697 37.585 1.00 40.28 190 ALA A O 1
ATOM 1510 N N . ASN A 1 191 ? 20.027 -12.462 38.416 1.00 44.88 191 ASN A N 1
ATOM 1511 C CA . ASN A 1 191 ? 20.411 -12.592 39.833 1.00 44.88 191 ASN A CA 1
ATOM 1512 C C . ASN A 1 191 ? 19.498 -13.523 40.652 1.00 44.88 191 ASN A C 1
ATOM 1514 O O . ASN A 1 191 ? 19.728 -13.697 41.845 1.00 44.88 191 ASN A O 1
ATOM 1518 N N . ASP A 1 192 ? 18.481 -14.134 40.040 1.00 47.34 192 ASP A N 1
ATOM 1519 C CA . ASP A 1 192 ? 17.592 -15.076 40.728 1.00 47.34 192 ASP A CA 1
ATOM 1520 C C . ASP A 1 192 ? 17.934 -16.523 40.333 1.00 47.34 192 ASP A C 1
ATOM 1522 O O . ASP A 1 192 ? 17.469 -17.057 39.320 1.00 47.34 192 ASP A O 1
ATOM 1526 N N . GLU A 1 193 ? 18.791 -17.170 41.130 1.00 49.31 193 GLU A N 1
ATOM 1527 C CA . GLU A 1 193 ? 19.257 -18.550 40.907 1.00 49.31 193 GLU A CA 1
ATOM 1528 C C . GLU A 1 193 ? 18.113 -19.574 40.851 1.00 49.31 193 GLU A C 1
ATOM 1530 O O . GLU A 1 193 ? 18.270 -20.647 40.263 1.00 49.31 193 GLU A O 1
ATOM 1535 N N . ARG A 1 194 ? 16.927 -19.241 41.379 1.00 43.72 194 ARG A N 1
ATOM 1536 C CA . ARG A 1 194 ? 15.769 -20.143 41.396 1.00 43.72 194 ARG A CA 1
ATOM 1537 C C . ARG A 1 194 ? 15.100 -20.314 40.031 1.00 43.72 194 ARG A C 1
ATOM 1539 O O . ARG A 1 194 ? 14.414 -21.314 39.821 1.00 43.72 194 ARG A O 1
ATOM 1546 N N . ARG A 1 195 ? 15.313 -19.384 39.090 1.00 41.09 195 ARG A N 1
ATOM 1547 C CA . ARG A 1 195 ? 14.681 -19.398 37.754 1.00 41.09 195 ARG A CA 1
ATOM 1548 C C . ARG A 1 195 ? 15.515 -20.057 36.653 1.00 41.09 195 ARG A C 1
ATOM 1550 O O . ARG A 1 195 ? 14.956 -20.391 35.611 1.00 41.09 195 ARG A O 1
ATOM 1557 N N . ARG A 1 196 ? 16.803 -20.349 36.887 1.00 38.19 196 ARG A N 1
ATOM 1558 C CA . ARG A 1 196 ? 17.667 -21.048 35.906 1.00 38.19 196 ARG A CA 1
ATOM 1559 C C . ARG A 1 196 ? 17.158 -22.443 35.523 1.00 38.19 196 ARG A C 1
ATOM 1561 O O . ARG A 1 196 ? 17.341 -22.869 34.390 1.00 38.19 196 ARG A O 1
ATOM 1568 N N . VAL A 1 197 ? 16.455 -23.124 36.427 1.00 36.69 197 VAL A N 1
ATOM 1569 C CA . VAL A 1 197 ? 16.020 -24.519 36.233 1.00 36.69 197 VAL A CA 1
ATOM 1570 C C . VAL A 1 197 ? 14.880 -24.662 35.207 1.00 36.69 197 VAL A C 1
ATOM 1572 O O . VAL A 1 197 ? 14.658 -25.761 34.696 1.00 36.69 197 VAL A O 1
ATOM 1575 N N . SER A 1 198 ? 14.169 -23.581 34.864 1.00 33.62 198 SER A N 1
ATOM 1576 C CA . SER A 1 198 ? 13.032 -23.657 33.933 1.00 33.62 198 SER A CA 1
ATOM 1577 C C . SER A 1 198 ? 13.403 -23.465 32.457 1.00 33.62 198 SER A C 1
ATOM 1579 O O . SER A 1 198 ? 12.595 -23.798 31.598 1.00 33.62 198 SER A O 1
ATOM 1581 N N . CYS A 1 199 ? 14.605 -22.965 32.143 1.00 37.16 199 CYS A N 1
ATOM 1582 C CA . CYS A 1 199 ? 15.033 -22.752 30.752 1.00 37.16 199 CYS A CA 1
ATOM 1583 C C . CYS A 1 199 ? 15.759 -23.966 30.142 1.00 37.16 199 CYS A C 1
ATOM 1585 O O . CYS A 1 199 ? 15.848 -24.064 28.923 1.00 37.16 199 CYS A O 1
ATOM 1587 N N . GLU A 1 200 ? 16.254 -24.909 30.954 1.00 34.06 200 GLU A N 1
ATOM 1588 C CA . GLU A 1 200 ? 16.977 -26.099 30.460 1.00 34.06 200 GLU A CA 1
ATOM 1589 C C . GLU A 1 200 ? 16.072 -27.289 30.121 1.00 34.06 200 GLU A C 1
ATOM 1591 O O . GLU A 1 200 ? 16.474 -28.198 29.395 1.00 34.06 200 GLU A O 1
ATOM 1596 N N . ARG A 1 201 ? 14.825 -27.296 30.598 1.00 32.88 201 ARG A N 1
ATOM 1597 C CA . ARG A 1 201 ? 13.834 -28.306 30.219 1.00 32.88 201 ARG A CA 1
ATOM 1598 C C . ARG A 1 201 ? 12.865 -27.659 29.249 1.00 32.88 201 ARG A C 1
ATOM 1600 O O . ARG A 1 201 ? 12.069 -26.838 29.673 1.00 32.88 201 ARG A O 1
ATOM 1607 N N . GLY A 1 202 ? 12.957 -28.017 27.965 1.00 36.91 202 GLY A N 1
ATOM 1608 C CA . GLY A 1 202 ? 12.133 -27.517 26.855 1.00 36.91 202 GLY A CA 1
ATOM 1609 C C . GLY A 1 202 ? 10.630 -27.784 27.006 1.00 36.91 202 GLY A C 1
ATOM 1610 O O . GLY A 1 202 ? 10.039 -28.513 26.214 1.00 36.91 202 GLY A O 1
ATOM 1611 N N . ILE A 1 203 ? 10.018 -27.189 28.025 1.00 36.34 203 ILE A N 1
ATO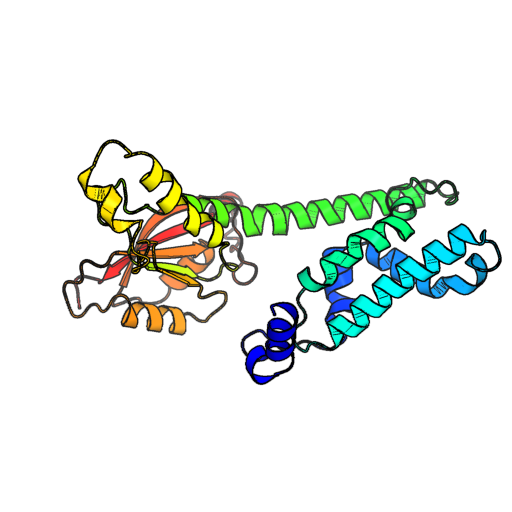M 1612 C CA . ILE A 1 203 ? 8.608 -27.262 28.378 1.00 36.34 203 ILE A CA 1
ATOM 1613 C C . ILE A 1 203 ? 8.094 -25.820 28.381 1.00 36.34 203 ILE A C 1
ATOM 1615 O O . ILE A 1 203 ? 8.293 -25.076 29.332 1.00 36.34 203 ILE A O 1
ATOM 1619 N N . SER A 1 204 ? 7.480 -25.446 27.257 1.00 39.62 204 SER A N 1
ATOM 1620 C CA . SER A 1 204 ? 6.451 -24.410 27.106 1.00 39.62 204 SER A CA 1
ATOM 1621 C C . SER A 1 204 ? 6.550 -23.182 28.029 1.00 39.62 204 SER A C 1
ATOM 1623 O O . SER A 1 204 ? 5.759 -23.044 28.959 1.00 39.62 204 SER A O 1
ATOM 1625 N N . LEU A 1 205 ? 7.425 -22.224 27.710 1.00 39.50 205 LEU A N 1
ATOM 1626 C CA . LEU A 1 205 ? 7.146 -20.831 28.064 1.00 39.50 205 LEU A CA 1
ATOM 1627 C C . LEU A 1 205 ? 6.208 -20.264 26.996 1.00 39.50 205 LEU A C 1
ATOM 1629 O O . LEU A 1 205 ? 6.652 -19.816 25.938 1.00 39.50 205 LEU A O 1
ATOM 1633 N N . ALA A 1 206 ? 4.903 -20.317 27.260 1.00 39.09 206 ALA A N 1
ATOM 1634 C CA . ALA A 1 206 ? 3.972 -19.398 26.626 1.00 39.09 206 ALA A CA 1
ATOM 1635 C C . ALA A 1 206 ? 4.422 -17.995 27.048 1.00 39.09 206 ALA A C 1
ATOM 1637 O O . ALA A 1 206 ? 4.266 -17.601 28.197 1.00 39.09 206 ALA A O 1
ATOM 1638 N N . CYS A 1 207 ? 5.126 -17.292 26.164 1.00 45.66 207 CYS A N 1
ATOM 1639 C CA . CYS A 1 207 ? 5.436 -15.892 26.389 1.00 45.66 207 CYS A CA 1
ATOM 1640 C C . CYS A 1 207 ? 4.099 -15.149 26.385 1.00 45.66 207 CYS A C 1
ATOM 1642 O O . CYS A 1 207 ? 3.472 -15.086 25.326 1.00 45.66 207 CYS A O 1
ATOM 1644 N N . ASP A 1 208 ? 3.687 -14.634 27.546 1.00 54.56 208 ASP A N 1
ATOM 1645 C CA . ASP A 1 208 ? 2.504 -13.790 27.746 1.00 54.56 208 ASP A CA 1
ATOM 1646 C C . ASP A 1 208 ? 2.631 -12.517 26.894 1.00 54.56 208 ASP A C 1
ATOM 1648 O O . ASP A 1 208 ? 3.060 -11.461 27.349 1.00 54.56 208 ASP A O 1
ATOM 1652 N N . ASN A 1 209 ? 2.364 -12.632 25.600 1.00 63.31 209 ASN A N 1
ATOM 1653 C CA . ASN A 1 209 ? 2.190 -11.507 24.700 1.00 63.31 209 ASN A CA 1
ATOM 1654 C C . ASN A 1 209 ? 0.683 -11.284 24.547 1.00 63.31 209 ASN A C 1
ATOM 1656 O O . ASN A 1 209 ? -0.058 -12.270 24.514 1.00 63.31 209 ASN A O 1
ATOM 1660 N N . PRO A 1 210 ? 0.228 -10.029 24.397 1.00 71.56 210 PRO A N 1
ATOM 1661 C CA . PRO A 1 210 ? -1.174 -9.764 24.109 1.00 71.56 210 PRO A CA 1
ATOM 1662 C C . PRO A 1 210 ? -1.604 -10.520 22.847 1.00 71.56 210 PRO A C 1
ATOM 1664 O O . PRO A 1 210 ? -0.863 -10.577 21.854 1.00 71.56 210 PRO A O 1
ATOM 1667 N N . ILE A 1 211 ? -2.804 -11.095 22.882 1.00 83.38 211 ILE A N 1
ATOM 1668 C CA . ILE A 1 211 ? -3.422 -11.729 21.720 1.00 83.38 211 ILE A CA 1
ATOM 1669 C C . ILE A 1 211 ? -3.812 -10.611 20.754 1.00 83.38 211 ILE A C 1
ATOM 1671 O O . ILE A 1 211 ? -4.708 -9.820 21.040 1.00 83.38 211 ILE A O 1
ATOM 1675 N N . ILE A 1 212 ? -3.127 -10.532 19.612 1.00 88.25 212 ILE A N 1
ATOM 1676 C CA . ILE A 1 212 ? -3.466 -9.579 18.552 1.00 88.25 212 ILE A CA 1
ATOM 1677 C C . ILE A 1 212 ? -4.451 -10.233 17.588 1.00 88.25 212 ILE A C 1
ATOM 1679 O O . ILE A 1 212 ? -4.116 -11.225 16.938 1.00 88.25 212 ILE A O 1
ATOM 1683 N N . ILE A 1 213 ? -5.635 -9.639 17.476 1.00 90.75 213 ILE A N 1
ATOM 1684 C CA . ILE A 1 213 ? -6.659 -9.983 16.492 1.00 90.75 213 ILE A CA 1
ATOM 1685 C C . ILE A 1 213 ? -6.653 -8.887 15.426 1.00 90.75 213 ILE A C 1
ATOM 1687 O O . ILE A 1 213 ? -6.820 -7.712 15.741 1.00 90.75 213 ILE A O 1
ATOM 1691 N N . ASP A 1 214 ? -6.431 -9.264 14.171 1.00 91.06 214 ASP A N 1
ATOM 1692 C CA . ASP A 1 214 ? -6.478 -8.346 13.033 1.00 91.06 214 ASP A CA 1
ATOM 1693 C C . ASP A 1 214 ? -7.761 -8.582 12.238 1.00 91.06 214 ASP A C 1
ATOM 1695 O O . ASP A 1 214 ? -7.921 -9.621 11.595 1.00 91.06 214 ASP A O 1
ATOM 1699 N N . LEU A 1 215 ? -8.665 -7.611 12.309 1.00 90.12 215 LEU A N 1
ATOM 1700 C CA . LEU A 1 215 ? -9.944 -7.612 11.615 1.00 90.12 215 LEU A CA 1
ATOM 1701 C C . LEU A 1 215 ? -9.860 -6.969 10.226 1.00 90.12 215 LEU A C 1
ATOM 1703 O O . LEU A 1 215 ? -10.853 -6.991 9.500 1.00 90.12 215 LEU A O 1
ATOM 1707 N N . GLN A 1 216 ? -8.702 -6.427 9.829 1.00 87.38 216 GLN A N 1
ATOM 1708 C CA . GLN A 1 216 ? -8.469 -5.866 8.494 1.00 87.38 216 GLN A CA 1
ATOM 1709 C C . GLN A 1 216 ? -9.616 -4.925 8.066 1.00 87.38 216 GLN A C 1
ATOM 1711 O O . GLN A 1 216 ? -10.014 -4.047 8.830 1.00 87.38 216 GLN A O 1
ATOM 1716 N N . GLY A 1 217 ? -10.160 -5.130 6.864 1.00 84.31 217 GLY A N 1
ATOM 1717 C CA . GLY A 1 217 ? -11.297 -4.412 6.297 1.00 84.31 217 GLY A CA 1
ATOM 1718 C C . GLY A 1 217 ? -12.671 -5.040 6.550 1.00 84.31 217 GLY A C 1
ATOM 1719 O O . GLY A 1 217 ? -13.602 -4.732 5.811 1.00 84.31 217 GLY A O 1
ATOM 1720 N N . SER A 1 218 ? -12.815 -5.926 7.540 1.00 87.25 218 SER A N 1
ATOM 1721 C CA . SER A 1 218 ? -14.086 -6.613 7.843 1.00 87.25 218 SER A CA 1
ATOM 1722 C C . SER A 1 218 ? -15.246 -5.664 8.168 1.00 87.25 218 SER A C 1
ATOM 1724 O O . SER A 1 218 ? -15.064 -4.448 8.335 1.00 87.25 218 SER A O 1
ATOM 1726 N N . GLU A 1 219 ? -16.455 -6.222 8.206 1.00 89.94 219 GLU A N 1
ATOM 1727 C CA . GLU A 1 219 ? -17.660 -5.471 8.533 1.00 89.94 219 GLU A CA 1
ATOM 1728 C C . GLU A 1 219 ? -17.789 -5.273 10.049 1.00 89.94 219 GLU A C 1
ATOM 1730 O O . GLU A 1 219 ? -17.158 -5.940 10.868 1.00 89.94 219 GLU A O 1
ATOM 1735 N N . VAL A 1 220 ? -18.656 -4.342 10.449 1.00 91.00 220 VAL A N 1
ATOM 1736 C CA . VAL A 1 220 ? -18.880 -4.048 11.876 1.00 91.00 220 VAL A CA 1
ATOM 1737 C C . VAL A 1 220 ? -19.471 -5.247 12.628 1.00 91.00 220 VAL A C 1
ATOM 1739 O O . VAL A 1 220 ? -19.247 -5.379 13.830 1.00 91.00 220 VAL A O 1
ATOM 1742 N N . ASP A 1 221 ? -20.210 -6.115 11.938 1.00 90.56 221 ASP A N 1
ATOM 1743 C CA . ASP A 1 221 ? -20.804 -7.313 12.536 1.00 90.56 221 ASP A CA 1
ATOM 1744 C C . ASP A 1 221 ? -19.722 -8.314 12.979 1.00 90.56 221 ASP A C 1
ATOM 1746 O O . ASP A 1 221 ? -19.850 -8.912 14.045 1.00 90.56 221 ASP A O 1
ATOM 1750 N N . ASP A 1 222 ? -18.608 -8.401 12.244 1.00 90.50 222 ASP A N 1
ATOM 1751 C CA . ASP A 1 222 ? -17.457 -9.235 12.609 1.00 90.50 222 ASP A CA 1
ATOM 1752 C C . ASP A 1 222 ? -16.755 -8.685 13.865 1.00 90.50 222 ASP A C 1
ATOM 1754 O O . ASP A 1 222 ? -16.368 -9.434 14.766 1.00 90.50 222 ASP A O 1
ATOM 1758 N N . LEU A 1 223 ? -16.639 -7.353 13.975 1.00 92.00 223 LEU A N 1
ATOM 1759 C CA . LEU A 1 223 ? -16.141 -6.697 15.189 1.00 92.00 223 LEU A CA 1
ATOM 1760 C C . LEU A 1 223 ? -17.044 -7.002 16.393 1.00 92.00 223 LEU A C 1
ATOM 1762 O O . LEU A 1 223 ? -16.538 -7.288 17.478 1.00 92.00 223 LEU A O 1
ATOM 1766 N N . LEU A 1 224 ? -18.366 -6.955 16.211 1.00 91.50 224 LEU A N 1
ATOM 1767 C CA . LEU A 1 224 ? -19.338 -7.296 17.253 1.00 91.50 224 LEU A CA 1
ATOM 1768 C C . LEU A 1 224 ? -19.227 -8.760 17.680 1.00 91.50 224 LEU A C 1
ATOM 1770 O O . LEU A 1 224 ? -19.220 -9.038 18.877 1.00 91.50 224 LEU A O 1
ATOM 1774 N N . GLU A 1 225 ? -19.112 -9.690 16.734 1.00 90.69 225 GLU A N 1
ATOM 1775 C CA . GLU A 1 225 ? -18.943 -11.116 17.028 1.00 90.69 225 GLU A CA 1
ATOM 1776 C C . GLU A 1 225 ? -17.684 -11.370 17.866 1.00 90.69 225 GLU A C 1
ATOM 1778 O O . GLU A 1 225 ? -17.755 -12.030 18.906 1.00 90.69 225 GLU A O 1
ATOM 1783 N N . VAL A 1 226 ? -16.553 -10.765 17.487 1.00 90.75 226 VAL A N 1
ATOM 1784 C CA . VAL A 1 226 ? -15.307 -10.877 18.258 1.00 90.75 226 VAL A CA 1
ATOM 1785 C C . VAL A 1 226 ? -15.438 -10.238 19.638 1.00 90.75 226 VAL A C 1
ATOM 1787 O O . VAL A 1 226 ? -14.938 -10.801 20.611 1.00 90.75 226 VAL A O 1
ATOM 1790 N N . LEU A 1 227 ? -16.119 -9.098 19.766 1.00 90.88 227 LEU A N 1
ATOM 1791 C CA . LEU A 1 227 ? -16.364 -8.489 21.075 1.00 90.88 227 LEU A CA 1
ATOM 1792 C C . LEU A 1 227 ? -17.251 -9.373 21.962 1.00 90.88 227 LEU A C 1
ATOM 1794 O O . LEU A 1 227 ? -16.924 -9.539 23.135 1.00 90.88 227 LEU A O 1
ATOM 1798 N N . HIS A 1 228 ? -18.302 -10.002 21.431 1.00 90.25 228 HIS A N 1
ATOM 1799 C CA . HIS A 1 228 ? -19.136 -10.930 22.203 1.00 90.25 228 HIS A CA 1
ATOM 1800 C C . HIS A 1 228 ? -18.365 -12.186 22.632 1.00 90.25 228 HIS A C 1
ATOM 1802 O O . HIS A 1 228 ? -18.536 -12.654 23.759 1.00 90.25 228 HIS A O 1
ATOM 1808 N N . GLU A 1 229 ? -17.498 -12.722 21.765 1.00 88.00 229 GLU A N 1
ATOM 1809 C CA . GLU A 1 229 ? -16.669 -13.893 22.081 1.00 88.00 229 GLU A CA 1
ATOM 1810 C C . GLU A 1 229 ? -15.599 -13.563 23.136 1.00 88.00 229 GLU A C 1
ATOM 1812 O O . GLU A 1 229 ? -15.335 -14.363 24.036 1.00 88.00 229 GLU A O 1
ATOM 1817 N N . ARG A 1 230 ? -14.960 -12.392 23.019 1.00 87.38 230 ARG A N 1
ATOM 1818 C CA . ARG A 1 230 ? -13.760 -12.025 23.790 1.00 87.38 230 ARG A CA 1
ATOM 1819 C C . ARG A 1 230 ? -14.023 -11.143 25.001 1.00 87.38 230 ARG A C 1
ATOM 1821 O O . ARG A 1 230 ? -13.169 -11.073 25.875 1.00 87.38 230 ARG A O 1
ATOM 1828 N N . LEU A 1 231 ? -15.165 -10.469 25.052 1.00 88.25 231 LEU A N 1
ATOM 1829 C CA . LEU A 1 231 ? -15.589 -9.608 26.151 1.00 88.25 231 LEU A CA 1
ATOM 1830 C C . LEU A 1 231 ? -17.105 -9.764 26.383 1.00 88.25 231 LEU A C 1
ATOM 1832 O O . LEU A 1 231 ? -17.880 -8.848 26.091 1.00 88.25 231 LEU A O 1
ATOM 1836 N N . PRO A 1 232 ? -17.564 -10.920 26.899 1.00 87.81 232 PRO A N 1
ATOM 1837 C CA . PRO A 1 232 ? -18.980 -11.121 27.171 1.00 87.81 232 PRO A CA 1
ATOM 1838 C C . PRO A 1 232 ? -19.415 -10.296 28.388 1.00 87.81 232 PRO A C 1
ATOM 1840 O O . PRO A 1 232 ? -18.853 -10.432 29.477 1.00 87.81 232 PRO A O 1
ATOM 1843 N N . CYS A 1 233 ? -20.446 -9.468 28.218 1.00 85.00 233 CYS A N 1
ATOM 1844 C CA . CYS A 1 233 ? -20.900 -8.515 29.238 1.00 85.00 233 CYS A CA 1
ATOM 1845 C C . CYS A 1 233 ? -21.819 -9.100 30.322 1.00 85.00 233 CYS A C 1
ATOM 1847 O O . CYS A 1 233 ? -22.200 -8.398 31.252 1.00 85.00 233 CYS A O 1
ATOM 1849 N N . HIS A 1 234 ? -22.137 -10.395 30.257 1.00 76.62 234 HIS A N 1
ATOM 1850 C CA . HIS A 1 234 ? -23.011 -11.070 31.227 1.00 76.62 234 HIS A CA 1
ATOM 1851 C C . HIS A 1 234 ? -22.352 -11.374 32.584 1.00 76.62 234 HIS A C 1
ATOM 1853 O O . HIS A 1 234 ? -23.041 -11.696 33.554 1.00 76.62 234 HIS A O 1
ATOM 1859 N N . HIS A 1 235 ? -21.025 -11.283 32.679 1.00 66.00 235 HIS A N 1
ATOM 1860 C CA . HIS A 1 235 ? -20.277 -11.505 33.914 1.00 66.00 235 HIS A CA 1
ATOM 1861 C C . HIS A 1 235 ? -19.348 -10.319 34.180 1.00 66.00 235 HIS A C 1
ATOM 1863 O O . HIS A 1 235 ? -18.933 -9.636 33.247 1.00 66.00 235 HIS A O 1
ATOM 1869 N N . ARG A 1 236 ? -19.011 -10.063 35.457 1.00 61.59 236 ARG A N 1
ATOM 1870 C CA . ARG A 1 236 ? -17.921 -9.136 35.812 1.00 61.59 236 ARG A CA 1
ATOM 1871 C C . ARG A 1 236 ? -16.607 -9.724 35.305 1.00 61.59 236 ARG A C 1
ATOM 1873 O O . ARG A 1 236 ? -15.888 -10.377 36.053 1.00 61.59 236 ARG A O 1
ATOM 1880 N N . ASN A 1 237 ? -16.339 -9.525 34.026 1.00 60.69 237 ASN A N 1
ATOM 1881 C CA . ASN A 1 237 ? -15.083 -9.878 33.408 1.00 60.69 237 ASN A CA 1
ATOM 1882 C C . ASN A 1 237 ? -14.117 -8.717 33.610 1.00 60.69 237 ASN A C 1
ATOM 1884 O O . ASN A 1 237 ? -14.397 -7.582 33.235 1.00 60.69 237 ASN A O 1
ATOM 1888 N N . GLU A 1 238 ? -12.976 -9.021 34.218 1.00 63.84 238 GLU A N 1
ATOM 1889 C CA . GLU A 1 238 ? -11.858 -8.089 34.394 1.00 63.84 238 GLU A CA 1
ATOM 1890 C C . GLU A 1 238 ? -10.962 -8.023 33.142 1.00 63.84 238 GLU A C 1
ATOM 1892 O O . GLU A 1 238 ? -9.871 -7.462 33.186 1.00 63.84 238 GLU A O 1
ATOM 1897 N N . GLN A 1 239 ? -11.403 -8.599 32.017 1.00 69.50 239 GLN A N 1
ATOM 1898 C CA . GLN A 1 239 ? -10.642 -8.592 30.771 1.00 69.50 239 GLN A CA 1
ATOM 1899 C C . GLN A 1 239 ? -10.606 -7.188 30.168 1.00 69.50 239 GLN A C 1
ATOM 1901 O O . GLN A 1 239 ? -11.641 -6.579 29.892 1.00 69.50 239 GLN A O 1
ATOM 1906 N N . SER A 1 240 ? -9.396 -6.685 29.937 1.00 78.94 240 SER A N 1
ATOM 1907 C CA . SER A 1 240 ? -9.155 -5.424 29.245 1.00 78.94 240 SER A CA 1
ATOM 1908 C C . SER A 1 240 ? -8.902 -5.681 27.758 1.00 78.94 240 SER A C 1
ATOM 1910 O O . SER A 1 240 ? -7.925 -6.324 27.364 1.00 78.94 240 SER A O 1
ATOM 1912 N N . VAL A 1 241 ? -9.811 -5.171 26.922 1.00 89.94 241 VAL A N 1
ATOM 1913 C CA . VAL A 1 241 ? -9.717 -5.226 25.458 1.00 89.94 241 VAL A CA 1
ATOM 1914 C C . VAL A 1 241 ? -9.337 -3.848 24.935 1.00 89.94 241 VAL A C 1
ATOM 1916 O O . VAL A 1 241 ? -10.003 -2.852 25.237 1.00 89.94 241 VAL A O 1
ATOM 1919 N N . LEU A 1 242 ? -8.278 -3.785 24.128 1.00 92.81 242 LEU A N 1
ATOM 1920 C CA . LEU A 1 242 ? -7.937 -2.582 23.371 1.00 92.81 242 LEU A CA 1
ATOM 1921 C C . LEU A 1 242 ? -8.409 -2.711 21.927 1.00 92.81 242 LEU A C 1
ATOM 1923 O O . LEU A 1 242 ? -8.058 -3.669 21.249 1.00 92.81 242 LEU A O 1
ATOM 1927 N N . LEU A 1 243 ? -9.139 -1.714 21.443 1.00 94.38 243 LEU A N 1
ATOM 1928 C CA . LEU A 1 243 ? -9.481 -1.551 20.035 1.00 94.38 243 LEU A CA 1
ATOM 1929 C C . LEU A 1 243 ? -8.612 -0.447 19.431 1.00 94.38 243 LEU A C 1
ATOM 1931 O O . LEU A 1 243 ? -8.621 0.685 19.908 1.00 94.38 243 LEU A O 1
ATOM 1935 N N . ILE A 1 244 ? -7.879 -0.760 18.373 1.00 95.38 244 ILE A N 1
ATOM 1936 C CA . ILE A 1 244 ? -7.049 0.177 17.620 1.00 95.38 244 ILE A CA 1
ATOM 1937 C C . ILE A 1 244 ? -7.679 0.352 16.244 1.00 95.38 244 ILE A C 1
ATOM 1939 O O . ILE A 1 244 ? -7.796 -0.604 15.479 1.00 95.38 244 ILE A O 1
ATOM 1943 N N . THR A 1 245 ? -8.106 1.573 15.939 1.00 95.44 245 THR A N 1
ATOM 1944 C CA . THR A 1 245 ? -8.875 1.869 14.724 1.00 95.44 245 THR A CA 1
ATOM 1945 C C . THR A 1 245 ? -8.686 3.327 14.297 1.00 95.44 245 THR A C 1
ATOM 1947 O O . THR A 1 245 ? -8.435 4.190 15.149 1.00 95.44 245 THR A O 1
ATOM 1950 N N . PRO A 1 246 ? -8.764 3.648 12.992 1.00 95.50 246 PRO A N 1
ATOM 1951 C CA . PRO A 1 246 ? -8.691 5.025 12.516 1.00 95.50 246 PRO A CA 1
ATOM 1952 C C . PRO A 1 246 ? -9.777 5.908 13.144 1.00 95.50 246 PRO A C 1
ATOM 1954 O O . PRO A 1 246 ? -10.915 5.468 13.332 1.00 95.50 246 PRO A O 1
ATOM 1957 N N . ALA A 1 247 ? -9.460 7.177 13.409 1.00 92.88 247 ALA A N 1
ATOM 1958 C CA . ALA A 1 247 ? -10.427 8.127 13.961 1.00 92.88 247 ALA A CA 1
ATOM 1959 C C . ALA A 1 247 ? -11.721 8.278 13.117 1.00 92.88 247 ALA A C 1
ATOM 1961 O O . ALA A 1 247 ? -12.798 8.281 13.717 1.00 92.88 247 ALA A O 1
ATOM 1962 N N . PRO A 1 248 ? -11.684 8.333 11.762 1.00 91.94 248 PRO A N 1
ATOM 1963 C CA . PRO A 1 248 ? -12.899 8.412 10.940 1.00 91.94 248 PRO A C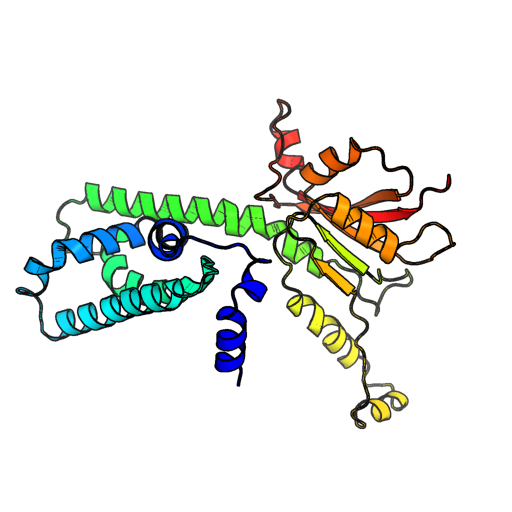A 1
ATOM 1964 C C . PRO A 1 248 ? -13.848 7.226 11.136 1.00 91.94 248 PRO A C 1
ATOM 1966 O O . PRO A 1 248 ? -15.064 7.400 11.185 1.00 91.94 248 PRO A O 1
ATOM 1969 N N . VAL A 1 249 ? -13.290 6.026 11.312 1.00 92.25 249 VAL A N 1
ATOM 1970 C CA . VAL A 1 249 ? -14.059 4.792 11.525 1.00 92.25 249 VAL A CA 1
ATOM 1971 C C . VAL A 1 249 ? -14.841 4.885 12.827 1.00 92.25 249 VAL A C 1
ATOM 1973 O O . VAL A 1 249 ? -16.021 4.556 12.866 1.00 92.25 249 VAL A O 1
ATOM 1976 N N . MET A 1 250 ? -14.224 5.411 13.885 1.00 91.00 250 MET A N 1
ATOM 1977 C CA . MET A 1 250 ? -14.893 5.565 15.178 1.00 91.00 250 MET A CA 1
ATOM 1978 C C . MET A 1 250 ? -16.012 6.592 15.175 1.00 91.00 250 MET A C 1
ATOM 1980 O O . MET A 1 250 ? -16.972 6.423 15.923 1.00 91.00 250 MET A O 1
ATOM 1984 N N . ILE A 1 251 ? -15.932 7.618 14.325 1.00 85.69 251 ILE A N 1
ATOM 1985 C CA . ILE A 1 251 ? -17.048 8.547 14.123 1.00 85.69 251 ILE A CA 1
ATOM 1986 C C . ILE A 1 251 ? -18.247 7.770 13.566 1.00 85.69 251 ILE A C 1
ATOM 1988 O O . ILE A 1 251 ? -19.318 7.805 14.168 1.00 85.69 251 ILE A O 1
ATOM 1992 N N . SER A 1 252 ? -18.047 6.978 12.507 1.00 86.69 252 SER A N 1
ATOM 1993 C CA . SER A 1 252 ? -19.110 6.139 11.934 1.00 86.69 252 SER A CA 1
ATOM 1994 C C . SER A 1 252 ? -19.620 5.072 12.912 1.00 86.69 252 SER A C 1
ATOM 1996 O O . SER A 1 252 ? -20.825 4.836 13.002 1.00 86.69 252 SER A O 1
ATOM 1998 N N . LEU A 1 253 ? -18.733 4.458 13.705 1.00 87.50 253 LEU A N 1
ATOM 1999 C CA . LEU A 1 253 ? -19.148 3.510 14.740 1.00 87.50 253 LEU A CA 1
ATOM 2000 C C . LEU A 1 253 ? -19.978 4.201 15.822 1.00 87.50 253 LEU A C 1
ATOM 2002 O O . LEU A 1 253 ? -20.968 3.625 16.255 1.00 87.50 253 LEU A O 1
ATOM 2006 N N . SER A 1 254 ? -19.633 5.423 16.232 1.00 82.69 254 SER A N 1
ATOM 2007 C CA . SER A 1 254 ? -20.363 6.151 17.278 1.00 82.69 254 SER A CA 1
ATOM 2008 C C . SER A 1 254 ? -21.785 6.563 16.881 1.00 82.69 254 SER A C 1
ATOM 2010 O O . SER A 1 254 ? -22.627 6.755 17.754 1.00 82.69 254 SER A O 1
ATOM 2012 N N . GLU A 1 255 ? -22.074 6.661 15.579 1.00 82.50 255 GLU A N 1
ATOM 2013 C CA . GLU A 1 255 ? -23.433 6.887 15.069 1.00 82.50 255 GLU A CA 1
ATOM 2014 C C . GLU A 1 255 ? -24.318 5.637 15.199 1.00 82.50 255 GLU A C 1
ATOM 2016 O O . GLU A 1 255 ? -25.548 5.743 15.245 1.00 82.50 255 GLU A O 1
ATOM 2021 N N . LYS A 1 256 ? -23.715 4.443 15.286 1.00 80.88 256 LYS A N 1
ATOM 2022 C CA . LYS A 1 256 ? -24.437 3.200 15.576 1.00 80.88 256 LYS A CA 1
ATOM 2023 C C . LYS A 1 256 ? -24.759 3.113 17.071 1.00 80.88 256 LYS A C 1
ATOM 2025 O O . LYS A 1 256 ? -24.002 3.556 17.928 1.00 80.88 256 LYS A O 1
ATOM 2030 N N . ASN A 1 257 ? -25.901 2.513 17.401 1.00 76.25 257 ASN A N 1
ATOM 2031 C CA . ASN A 1 257 ? -26.344 2.383 18.789 1.00 76.25 257 ASN A CA 1
ATOM 2032 C C . ASN A 1 257 ? -25.673 1.177 19.474 1.00 76.25 257 ASN A C 1
ATOM 2034 O O . ASN A 1 257 ? -26.168 0.054 19.371 1.00 76.25 257 ASN A O 1
ATOM 2038 N N . TRP A 1 258 ? -24.560 1.411 20.171 1.00 82.62 258 TRP A N 1
ATOM 2039 C CA . TRP A 1 258 ? -23.849 0.401 20.965 1.00 82.62 258 TRP A CA 1
ATOM 2040 C C . TRP A 1 258 ? -24.455 0.290 22.364 1.00 82.62 258 TRP A C 1
ATOM 2042 O O . TRP A 1 258 ? -24.102 1.045 23.266 1.00 82.62 258 TRP A O 1
ATOM 2052 N N . ARG A 1 259 ? -25.390 -0.646 22.548 1.00 81.50 259 ARG A N 1
ATOM 2053 C CA . ARG A 1 259 ? -26.087 -0.823 23.834 1.00 81.50 259 ARG A CA 1
ATOM 2054 C C . ARG A 1 259 ? -25.277 -1.566 24.891 1.00 81.50 259 ARG A C 1
ATOM 2056 O O . ARG A 1 259 ? -25.571 -1.393 26.062 1.00 81.50 259 ARG A O 1
ATOM 2063 N N . GLU A 1 260 ? -24.313 -2.385 24.474 1.00 86.81 260 GLU A N 1
ATOM 2064 C CA . GLU A 1 260 ? -23.581 -3.309 25.357 1.00 86.81 260 GLU A CA 1
ATOM 2065 C C . GLU A 1 260 ? -22.140 -2.861 25.638 1.00 86.81 260 GLU A C 1
ATOM 2067 O O . GLU A 1 260 ? -21.558 -3.218 26.662 1.00 86.81 260 GLU A O 1
ATOM 2072 N N . TYR A 1 261 ? -21.561 -2.044 24.752 1.00 90.06 261 TYR A N 1
ATOM 2073 C CA . TYR A 1 261 ? -20.146 -1.681 24.778 1.00 90.06 261 TYR A CA 1
ATOM 2074 C C . TYR A 1 261 ? -19.937 -0.171 24.814 1.00 90.06 261 TYR A C 1
ATOM 2076 O O . TYR A 1 261 ? -20.603 0.599 24.123 1.00 90.06 261 TYR A O 1
ATOM 2084 N N . LYS A 1 262 ? -18.940 0.246 25.593 1.00 90.00 262 LYS A N 1
ATOM 2085 C CA . LYS A 1 262 ? -18.446 1.617 25.684 1.00 90.00 262 LYS A CA 1
ATOM 2086 C C . LYS A 1 262 ? -16.982 1.664 25.264 1.00 90.00 262 LYS A C 1
ATOM 2088 O O . LYS A 1 262 ? -16.168 0.878 25.746 1.00 90.00 262 LYS A O 1
ATOM 2093 N N . PHE A 1 263 ? -16.652 2.642 24.427 1.00 92.06 263 PHE A N 1
ATOM 2094 C CA . PHE A 1 263 ? -15.303 2.890 23.928 1.00 92.06 263 PHE A CA 1
ATOM 2095 C C . PHE A 1 263 ? -14.726 4.141 24.593 1.00 92.06 263 PHE A C 1
ATOM 2097 O O . PHE A 1 263 ? -15.302 5.227 24.496 1.00 92.06 263 PHE A O 1
ATOM 2104 N N . LEU A 1 264 ? -13.593 4.002 25.277 1.00 91.12 264 LEU A N 1
ATOM 2105 C CA . LEU A 1 264 ? -12.891 5.104 25.939 1.00 91.12 264 LEU A CA 1
ATOM 2106 C C . LEU A 1 264 ? -11.540 5.323 25.263 1.00 91.12 264 LEU A C 1
ATOM 2108 O O . LEU A 1 264 ? -10.686 4.446 25.306 1.00 91.12 264 LEU A O 1
ATOM 2112 N N . SER A 1 265 ? -11.331 6.481 24.637 1.00 91.62 265 SER A N 1
ATOM 2113 C CA . SER A 1 265 ? -10.050 6.798 23.994 1.00 91.62 265 SER A CA 1
ATOM 2114 C C . SER A 1 265 ? -8.928 6.872 25.031 1.00 91.62 265 SER A C 1
ATOM 2116 O O . SER A 1 265 ? -9.032 7.629 25.996 1.00 91.62 265 SER A O 1
ATOM 2118 N N . VAL A 1 266 ? -7.848 6.129 24.802 1.00 88.75 266 VAL A N 1
ATOM 2119 C CA . VAL A 1 266 ? -6.663 6.091 25.670 1.00 88.75 266 VAL A CA 1
ATOM 2120 C C . VAL A 1 266 ? -5.548 6.947 25.080 1.00 88.75 266 VAL A C 1
ATOM 2122 O O . VAL A 1 266 ? -4.998 7.817 25.752 1.00 88.75 266 VAL A O 1
ATOM 2125 N N . HIS A 1 267 ? -5.208 6.703 23.813 1.00 90.56 267 HIS A N 1
ATOM 2126 C CA . HIS A 1 267 ? -4.085 7.358 23.153 1.00 90.56 267 HIS A CA 1
ATOM 2127 C C . HIS A 1 267 ? -4.284 7.431 21.640 1.00 90.56 267 HIS A C 1
ATOM 2129 O O . HIS A 1 267 ? -4.844 6.511 21.046 1.00 90.56 267 HIS A O 1
ATOM 2135 N N . GLY A 1 268 ? -3.796 8.508 21.029 1.00 92.75 268 GLY A N 1
ATOM 2136 C CA . GLY A 1 268 ? -3.805 8.719 19.586 1.00 92.75 268 GLY A CA 1
ATOM 2137 C C . GLY A 1 268 ? -2.396 8.671 18.992 1.00 92.75 268 GLY A C 1
ATOM 2138 O O . GLY A 1 268 ? -1.437 9.191 19.566 1.00 92.75 268 GLY A O 1
ATOM 2139 N N . HIS A 1 269 ? -2.273 8.033 17.834 1.00 93.69 269 HIS A N 1
ATOM 2140 C CA . HIS A 1 269 ? -1.057 7.923 17.039 1.00 93.69 269 HIS A CA 1
ATOM 2141 C C . HIS A 1 269 ? -1.266 8.630 15.702 1.00 93.69 269 HIS A C 1
ATOM 2143 O O . HIS A 1 269 ? -1.832 8.075 14.754 1.00 93.69 269 HIS A O 1
ATOM 2149 N N . ARG A 1 270 ? -0.822 9.888 15.635 1.00 92.44 270 ARG A N 1
ATOM 2150 C CA . ARG A 1 270 ? -0.929 10.738 14.440 1.00 92.44 270 ARG A CA 1
ATOM 2151 C C . ARG A 1 270 ? -0.354 10.076 13.189 1.00 92.44 270 ARG A C 1
ATOM 2153 O O . ARG A 1 270 ? 0.497 9.192 13.263 1.00 92.44 270 ARG A O 1
ATOM 2160 N N . THR A 1 271 ? -0.732 10.618 12.034 1.00 91.38 271 THR A N 1
ATOM 2161 C CA . THR A 1 271 ? -0.264 10.205 10.701 1.00 91.38 271 THR A CA 1
ATOM 2162 C C . THR A 1 271 ? -0.747 8.803 10.340 1.00 91.38 271 THR A C 1
ATOM 2164 O O . THR A 1 271 ? 0.038 7.900 10.057 1.00 91.38 271 THR A O 1
ATOM 2167 N N . HIS A 1 272 ? -2.068 8.626 10.386 1.00 94.06 272 HIS A N 1
ATOM 2168 C CA . HIS A 1 272 ? -2.733 7.421 9.904 1.00 94.06 272 HIS A CA 1
ATOM 2169 C C . HIS A 1 272 ? -3.947 7.751 9.026 1.00 94.06 272 HIS A C 1
ATOM 2171 O O . HIS A 1 272 ? -4.728 8.639 9.357 1.00 94.06 272 HIS A O 1
ATOM 2177 N N . VAL A 1 273 ? -4.115 7.017 7.927 1.00 92.75 273 VAL A N 1
ATOM 2178 C CA . VAL A 1 273 ? -5.267 7.062 7.021 1.00 92.75 273 VAL A CA 1
ATOM 2179 C C . VAL A 1 273 ? -5.570 5.641 6.575 1.00 92.75 273 VAL A C 1
ATOM 2181 O O . VAL A 1 273 ? -4.681 4.958 6.061 1.00 92.75 273 VAL A O 1
ATOM 2184 N N . SER A 1 274 ? -6.825 5.217 6.717 1.00 89.44 274 SER A N 1
ATOM 2185 C CA . SER A 1 274 ? -7.311 3.984 6.097 1.00 89.44 274 SER A CA 1
ATOM 2186 C C . SER A 1 274 ? -7.599 4.220 4.616 1.00 89.44 274 SER A C 1
ATOM 2188 O O . SER A 1 274 ? -8.075 5.282 4.218 1.00 89.44 274 SER A O 1
ATOM 2190 N N . THR A 1 275 ? -7.300 3.228 3.780 1.00 87.69 275 THR A N 1
ATOM 2191 C CA . THR A 1 275 ? -7.670 3.247 2.358 1.00 87.69 275 THR A CA 1
ATOM 2192 C C . THR A 1 275 ? -9.155 2.977 2.133 1.00 87.69 275 THR A C 1
ATOM 2194 O O . THR A 1 275 ? -9.663 3.312 1.065 1.00 87.69 275 THR A O 1
ATOM 2197 N N . GLU A 1 276 ? -9.826 2.374 3.115 1.00 84.44 276 GLU A N 1
ATOM 2198 C CA . GLU A 1 276 ? -11.248 2.016 3.069 1.00 84.44 276 GLU A CA 1
ATOM 2199 C C . GLU A 1 276 ? -12.126 3.121 3.662 1.00 84.44 276 GLU A C 1
ATOM 2201 O O . GLU A 1 276 ? -13.182 3.429 3.117 1.00 84.44 276 GLU A O 1
ATOM 2206 N N . ASP A 1 277 ? -11.639 3.781 4.716 1.00 88.06 277 ASP A N 1
ATOM 2207 C CA . ASP A 1 277 ? -12.398 4.761 5.493 1.00 88.06 277 ASP A CA 1
ATOM 2208 C C . ASP A 1 277 ? -11.680 6.112 5.502 1.00 88.06 277 ASP A C 1
ATOM 2210 O O . ASP A 1 277 ? -10.822 6.405 6.343 1.00 88.06 277 ASP A O 1
ATOM 2214 N N . TRP A 1 278 ? -12.020 6.940 4.515 1.00 89.44 278 TRP A N 1
ATOM 2215 C CA . TRP A 1 278 ? -11.403 8.249 4.341 1.00 89.44 278 TRP A CA 1
ATOM 2216 C C . TRP A 1 278 ? -11.903 9.271 5.374 1.00 89.44 278 TRP A C 1
ATOM 2218 O O . TRP A 1 278 ? -13.095 9.306 5.684 1.00 89.44 278 TRP A O 1
ATOM 2228 N N . PRO A 1 279 ? -11.024 10.171 5.851 1.00 90.00 279 PRO A N 1
ATOM 2229 C CA . PRO A 1 279 ? -11.433 11.318 6.652 1.00 90.00 279 PRO A CA 1
ATOM 2230 C C . PRO A 1 279 ? -12.463 12.184 5.923 1.00 90.00 279 PRO A C 1
ATOM 2232 O O . PRO A 1 279 ? -12.318 12.478 4.731 1.00 90.00 279 PRO A O 1
ATOM 2235 N N . VAL A 1 280 ? -13.474 12.651 6.651 1.00 89.56 280 VAL A N 1
ATOM 2236 C CA . VAL A 1 280 ? -14.557 13.465 6.090 1.00 89.56 280 VAL A CA 1
ATOM 2237 C C . VAL A 1 280 ? -14.223 14.947 6.240 1.00 89.56 280 VAL A C 1
ATOM 2239 O O . VAL A 1 280 ? -13.873 15.431 7.320 1.00 89.56 280 VAL A O 1
ATOM 2242 N N . PHE A 1 281 ? -14.327 15.698 5.142 1.00 90.81 281 PHE A N 1
ATOM 2243 C CA . PHE A 1 281 ? -14.105 17.140 5.163 1.00 90.81 281 PHE A CA 1
ATOM 2244 C C . PHE A 1 281 ? -15.357 17.888 5.643 1.00 90.81 281 PHE A C 1
ATOM 2246 O O . PHE A 1 281 ? -16.278 18.147 4.873 1.00 90.81 281 PHE A O 1
ATOM 2253 N N . ASN A 1 282 ? -15.343 18.319 6.905 1.00 87.12 282 ASN A N 1
ATOM 2254 C CA . ASN A 1 282 ? -16.451 19.042 7.544 1.00 87.12 282 ASN A CA 1
ATOM 2255 C C . ASN A 1 282 ? -16.315 20.577 7.449 1.00 87.12 282 ASN A C 1
ATOM 2257 O O . ASN A 1 282 ? -16.694 21.308 8.361 1.00 87.12 282 ASN A O 1
ATOM 2261 N N . GLY A 1 283 ? -15.709 21.091 6.373 1.00 89.19 283 GLY A N 1
ATOM 2262 C CA . GLY A 1 283 ? -15.573 22.536 6.131 1.00 89.19 283 GLY A CA 1
ATOM 2263 C C . GLY A 1 283 ? -14.366 23.216 6.791 1.00 89.19 283 GLY A C 1
ATOM 2264 O O . GLY A 1 283 ? -14.100 24.380 6.499 1.00 89.19 283 GLY A O 1
ATOM 2265 N N . THR A 1 284 ? -13.591 22.516 7.630 1.00 93.38 284 THR A N 1
ATOM 2266 C CA . THR A 1 284 ? -12.338 23.048 8.197 1.00 93.38 284 THR A CA 1
ATOM 2267 C C . THR A 1 284 ? -11.173 22.079 8.019 1.00 93.38 284 THR A C 1
ATOM 2269 O O . THR A 1 284 ? -11.268 20.893 8.330 1.00 93.38 284 THR A O 1
ATOM 2272 N N . PHE A 1 285 ? -10.027 22.600 7.567 1.00 92.00 285 PHE A N 1
ATOM 2273 C CA . PHE A 1 285 ? -8.804 21.804 7.421 1.00 92.00 285 PHE A CA 1
ATOM 2274 C C . PHE A 1 285 ? -8.322 21.230 8.751 1.00 92.00 285 PHE A C 1
ATOM 2276 O O . PHE A 1 285 ? -7.838 20.109 8.785 1.00 92.00 285 PHE A O 1
ATOM 2283 N N . ARG A 1 286 ? -8.491 21.964 9.857 1.00 90.31 286 ARG A N 1
ATOM 2284 C CA . ARG A 1 286 ? -8.109 21.483 11.188 1.00 90.31 286 ARG A CA 1
ATOM 2285 C C . ARG A 1 286 ? -8.860 20.203 11.564 1.00 90.31 286 ARG A C 1
ATOM 2287 O O . ARG A 1 286 ? -8.213 19.216 11.873 1.00 90.31 286 ARG A O 1
ATOM 2294 N N . SER A 1 287 ? -10.189 20.190 11.426 1.00 88.31 287 SER A N 1
ATOM 2295 C CA . SER A 1 287 ? -11.002 18.993 11.690 1.00 88.31 287 SER A CA 1
ATOM 2296 C C . SER A 1 287 ? -10.644 17.822 10.772 1.00 88.31 287 SER A C 1
ATOM 2298 O O . SER A 1 287 ? -10.709 16.675 11.200 1.00 88.31 287 SER A O 1
ATOM 2300 N N . PHE A 1 288 ? -10.243 18.093 9.528 1.00 90.81 288 PHE A N 1
ATOM 2301 C CA . PHE A 1 288 ? -9.755 17.057 8.618 1.00 90.81 288 PHE A CA 1
ATOM 2302 C C . PHE A 1 288 ? -8.398 16.487 9.063 1.00 90.81 288 PHE A C 1
ATOM 2304 O O . PHE A 1 288 ? -8.218 15.276 9.086 1.00 90.81 288 PHE A O 1
ATOM 2311 N N . PHE A 1 289 ? -7.444 17.340 9.448 1.00 91.38 289 PHE A N 1
ATOM 2312 C CA . PHE A 1 289 ? -6.122 16.896 9.899 1.00 91.38 289 PHE A CA 1
ATOM 2313 C C . PHE A 1 289 ? -6.160 16.184 11.254 1.00 91.38 289 PHE A C 1
ATOM 2315 O O . PHE A 1 289 ? -5.394 15.245 11.457 1.00 91.38 289 PHE A O 1
ATOM 2322 N N . ASP A 1 290 ? -7.066 16.584 12.147 1.00 89.81 290 ASP A N 1
ATOM 2323 C CA . ASP A 1 290 ? -7.284 15.924 13.439 1.00 89.81 290 ASP A CA 1
ATOM 2324 C C . ASP A 1 290 ? -7.847 14.496 13.269 1.00 89.81 290 ASP A C 1
ATOM 2326 O O . ASP A 1 290 ? -7.694 13.667 14.157 1.00 89.81 290 ASP A O 1
ATOM 2330 N N . GLN A 1 291 ? -8.437 14.174 12.111 1.00 91.25 291 GLN A N 1
ATOM 2331 C CA . GLN A 1 291 ? -8.867 12.815 11.766 1.00 91.25 291 GLN A CA 1
ATOM 2332 C C . GLN A 1 291 ? -7.731 11.929 11.217 1.00 91.25 291 GLN A C 1
ATOM 2334 O O . GLN A 1 291 ? -7.931 10.724 11.067 1.00 91.25 291 GLN A O 1
ATOM 2339 N N . LEU A 1 292 ? -6.549 12.479 10.900 1.00 93.44 292 LEU A N 1
ATOM 2340 C CA . LEU A 1 292 ? -5.408 11.707 10.375 1.00 93.44 292 LEU A CA 1
ATOM 2341 C C . LEU A 1 292 ? -4.638 11.016 11.504 1.00 93.44 292 LEU A C 1
ATOM 2343 O O . LEU A 1 292 ? -3.438 11.244 11.706 1.00 93.44 292 LEU A O 1
ATOM 2347 N N . GLU A 1 293 ? -5.337 10.195 12.270 1.00 94.00 293 GLU A N 1
ATOM 2348 C CA . GLU A 1 293 ? -4.831 9.568 13.478 1.00 94.00 293 GLU A CA 1
ATOM 2349 C C . GLU A 1 293 ? -5.408 8.162 13.646 1.00 94.00 293 GLU A C 1
ATOM 2351 O O . GLU A 1 293 ? -6.566 7.885 13.322 1.00 94.00 293 GLU A O 1
ATOM 2356 N N . LEU A 1 294 ? -4.565 7.266 14.150 1.00 95.25 294 LEU A N 1
ATOM 2357 C CA . LEU A 1 294 ? -4.959 5.947 14.608 1.00 95.25 294 LEU A CA 1
ATOM 2358 C C . LEU A 1 294 ? -5.164 6.021 16.115 1.00 95.25 294 LEU A C 1
ATOM 2360 O O . LEU A 1 294 ? -4.253 6.432 16.825 1.00 95.25 294 LEU A O 1
ATOM 2364 N N . VAL A 1 295 ? -6.336 5.651 16.617 1.00 95.12 295 VAL A N 1
ATOM 2365 C CA . VAL A 1 295 ? -6.667 5.842 18.032 1.00 95.12 295 VAL A CA 1
ATOM 2366 C C . VAL A 1 295 ? -6.839 4.490 18.711 1.00 95.12 295 VAL A C 1
ATOM 2368 O O . VAL A 1 295 ? -7.431 3.562 18.162 1.00 95.12 295 VAL A O 1
ATOM 2371 N N . THR A 1 296 ? -6.291 4.386 19.918 1.00 94.75 296 THR A N 1
ATOM 2372 C CA . THR A 1 296 ? -6.442 3.242 20.817 1.00 94.75 296 THR A CA 1
ATOM 2373 C C . THR A 1 296 ? -7.574 3.523 21.797 1.00 94.75 296 THR A C 1
ATOM 2375 O O . THR A 1 296 ? -7.544 4.531 22.509 1.00 94.75 296 THR A O 1
ATOM 2378 N N . TYR A 1 297 ? -8.543 2.620 21.870 1.00 93.50 297 TYR A N 1
ATOM 2379 C CA . TYR A 1 297 ? -9.699 2.683 22.754 1.00 93.50 297 TYR A CA 1
ATOM 2380 C C . TYR A 1 297 ? -9.687 1.507 23.717 1.00 93.50 297 TYR A C 1
ATOM 2382 O O . TYR A 1 297 ? -9.477 0.370 23.311 1.00 93.50 297 TYR A O 1
ATOM 2390 N N . HIS A 1 298 ? -9.972 1.772 24.984 1.00 92.44 298 HIS A N 1
ATOM 2391 C CA . HIS A 1 298 ? -10.339 0.741 25.935 1.00 92.44 298 HIS A CA 1
ATOM 2392 C C . HIS A 1 298 ? -11.818 0.404 25.743 1.00 92.44 298 HIS A C 1
ATOM 2394 O O . HIS A 1 298 ? -12.670 1.299 25.809 1.00 92.44 298 HIS A O 1
ATOM 2400 N N . VAL A 1 299 ? -12.116 -0.869 25.497 1.00 91.81 299 VAL A N 1
ATOM 2401 C CA . VAL A 1 299 ? -13.486 -1.364 25.354 1.00 91.81 299 VAL A CA 1
ATOM 2402 C C . VAL A 1 299 ? -13.935 -1.946 26.687 1.00 91.81 299 VAL A C 1
ATOM 2404 O O . VAL A 1 299 ? -13.238 -2.756 27.291 1.00 91.81 299 VAL A O 1
ATOM 2407 N N . SER A 1 300 ? -15.092 -1.507 27.170 1.00 89.69 300 SER A N 1
ATOM 2408 C CA . SER A 1 300 ? -15.685 -1.980 28.423 1.00 89.69 300 SER A CA 1
ATOM 2409 C C . SER A 1 300 ? -17.182 -2.177 28.259 1.00 89.69 300 SER A C 1
ATOM 2411 O O . SER A 1 300 ? -17.812 -1.437 27.505 1.00 89.69 300 SER A O 1
ATOM 2413 N N . CYS A 1 301 ? -17.759 -3.103 29.013 1.00 88.88 301 CYS A N 1
ATOM 2414 C CA . CYS A 1 301 ? -19.204 -3.280 29.055 1.00 88.88 301 CYS A CA 1
ATOM 2415 C C . CYS A 1 301 ? -19.906 -2.053 29.649 1.00 88.88 301 CYS A C 1
ATOM 2417 O O . CYS A 1 301 ? -19.427 -1.437 30.609 1.00 88.88 301 CYS A O 1
ATOM 2419 N N . THR A 1 302 ? -21.047 -1.684 29.081 1.00 84.50 302 THR A N 1
ATOM 2420 C CA . THR A 1 302 ? -21.938 -0.677 29.663 1.00 84.50 302 THR A CA 1
ATOM 2421 C C . THR A 1 302 ? -22.604 -1.236 30.916 1.00 84.50 302 THR A C 1
ATOM 2423 O O . THR A 1 302 ? -23.057 -2.373 30.925 1.00 84.50 302 THR A O 1
ATOM 2426 N N . ALA A 1 303 ? -22.715 -0.428 31.970 1.00 66.81 303 ALA A N 1
ATOM 2427 C CA . ALA A 1 303 ? -23.272 -0.855 33.257 1.00 66.81 303 ALA A CA 1
ATOM 2428 C C . ALA A 1 303 ? -24.801 -1.102 33.259 1.00 66.81 303 ALA A C 1
ATOM 2430 O O . ALA A 1 303 ? -25.352 -1.408 34.311 1.00 66.81 303 ALA A O 1
ATOM 2431 N N . GLU A 1 304 ? -25.486 -0.924 32.123 1.00 57.00 304 GLU A N 1
ATOM 2432 C CA . GLU A 1 304 ? -26.954 -0.969 31.997 1.00 57.00 304 GLU A CA 1
ATOM 2433 C C . GLU A 1 304 ? -27.503 -2.290 31.415 1.00 57.00 304 GLU A C 1
ATOM 2435 O O . GLU A 1 304 ? -28.687 -2.350 31.082 1.00 57.00 304 GLU A O 1
ATOM 2440 N N . VAL A 1 305 ? -26.676 -3.340 31.302 1.00 48.84 305 VAL A N 1
ATOM 2441 C CA . VAL A 1 305 ? -27.068 -4.672 30.790 1.00 48.84 305 VAL A CA 1
ATOM 2442 C C . VAL A 1 305 ? -27.010 -5.727 31.887 1.00 48.84 305 VAL A C 1
ATOM 2444 O O . VAL A 1 305 ? -26.001 -5.751 32.627 1.00 48.84 305 VAL A O 1
#

Radius of gyration: 25.54 Å; chains: 1; bounding box: 55×51×75 Å

Foldseek 3Di:
DVVVVVCVQQVDVVSCVVVDFDQLCCQLPPLQCLPQNLLSVQVVVCVVVVPVVCVVDDPVVNVLLCVLNCCLVVQSNVQSVGRDDDSVSSVVNPVSSCVNCVCVQCLVPPPPPDPVSNVVSVVSRVVSVVVCCLVVVFQACQQQQVVQVPQDAPPDDPDDGAQAEEEELHPDHPCVVQVCPLVVVVVPPPPDPVPPVVVVPPPDPPRSDRHYHYCHHHDVVVVVVCCCVQPPQPDPDPHKYKYKYQQQVVVVVVVDDDQWKDWAWDDKRARHARPVGQQDCPPDPVSSRVRSIITIITMDTDPPD